Protein AF-0000000082833994 (afdb_homodimer)

Sequence (338 aa):
MTSTLIASSAHLAGGSAPDLSEVEFGLMIASHAFDRWTVRCMAAAGLPDLTPTDVMVFHHVFHRQRPKKLADICFTLNVEDTHIVNYALKKLDRLGVVKGERASKEVFYSVTPEGAAIIKRYGEIREQCLTAGLDAPGGGGLEFSRQLAHTLRALSGLYDQAARAATSLMTSTLIASSAHLAGGSAPDLSEVEFGLMIASHAFDRWTVRCMAAAGLPDLTPTDVMVFHHVFHRQRPKKLADICFTLNVEDTHIVNYALKKLDRLGVVKGERASKEVFYSVTPEGAAIIKRYGEIREQCLTAGLDAPGGGGLEFSRQLAHTLRALSGLYDQAARAATSL

Secondary structure (DSSP, 8-state):
--------S-GGGSSS-HHHHHHHHHHHHHHHHHHHHHHHHHHHTT--S--HHHHHHHHHHHGGG--EEHHHHHHHHT---HHHHHHHHHHHHHTTSEEEEEETTEEEEEE-HHHHHHHHHHHHHHIIIIIHHHTSTTS--HHHHHHHHHHHHHHHHHHHHHHHHHTT-/--------S-GGGSSS-HHHHHHHHHHHHHHHHHHHHHHHHHHHTT--S--HHHHHHHHHHHGGG--EEHHHHHHHHT---HHHHHHHHHHHHHTTSEEEEEETTEEEEEE-HHHHHHHHHHHHHHIIIIIHHHTSTTS--HHHHHHHHHHHHHHHHHHHHHHHHHTT-

Solvent-accessible surface area (backbone atoms only — not comparable to full-atom values): 17692 Å² total; per-residue (Å²): 138,82,80,79,70,83,68,48,84,47,82,62,47,76,70,96,56,43,41,52,51,48,29,50,51,16,45,50,38,22,44,40,21,41,38,52,20,54,32,35,38,33,31,53,32,71,51,62,95,50,52,50,66,38,52,50,52,54,52,54,32,42,49,66,72,42,69,36,38,66,69,57,52,29,60,76,57,54,45,84,60,60,67,60,56,51,50,34,51,52,52,37,33,75,72,56,31,28,45,75,42,76,59,86,96,42,54,34,29,33,54,30,74,66,27,49,51,34,53,51,42,29,53,54,50,47,48,63,36,42,53,67,59,53,71,46,84,80,54,53,56,69,64,43,29,50,52,50,18,50,50,28,44,50,49,18,53,48,24,46,52,21,27,57,52,25,71,77,90,138,83,80,79,71,83,69,49,85,45,81,66,48,74,72,96,57,47,43,51,52,50,30,51,51,17,46,51,36,22,44,42,21,41,38,52,19,54,32,36,38,34,32,53,31,71,52,62,93,49,52,49,67,37,53,52,51,53,53,54,32,41,44,67,72,44,70,37,38,68,70,57,51,29,60,76,57,53,45,85,62,59,67,60,57,50,50,35,50,51,50,36,33,76,72,55,31,28,43,74,44,76,59,86,95,42,53,34,28,33,53,31,73,66,28,48,52,34,51,51,40,27,53,53,50,48,49,62,36,42,53,68,58,54,72,46,84,80,54,52,58,70,65,42,29,50,50,51,17,50,49,27,44,50,49,17,53,49,26,45,51,21,27,57,53,26,71,76,88

Structure (mmCIF, N/CA/C/O backbone):
data_AF-0000000082833994-model_v1
#
loop_
_entity.id
_entity.type
_entity.pdbx_description
1 polymer 'HTH marR-type domain-containing protein'
#
loop_
_atom_site.group_PDB
_atom_site.id
_atom_site.type_symbol
_atom_site.label_atom_id
_atom_site.label_alt_id
_atom_site.label_comp_id
_atom_site.label_asym_id
_atom_site.label_entity_id
_atom_site.label_seq_id
_atom_site.pdbx_PDB_ins_code
_atom_site.Cartn_x
_atom_site.Cartn_y
_atom_site.Cartn_z
_atom_site.occupancy
_atom_site.B_iso_or_equiv
_atom_site.auth_seq_id
_atom_site.auth_comp_id
_atom_site.auth_asym_id
_atom_site.auth_atom_id
_atom_site.pdbx_PDB_model_num
ATOM 1 N N . MET A 1 1 ? 30.5 -7.203 -24 1 23.83 1 MET A N 1
ATOM 2 C CA . MET A 1 1 ? 30.328 -7.293 -22.547 1 23.83 1 MET A CA 1
ATOM 3 C C . MET A 1 1 ? 28.859 -7.156 -22.156 1 23.83 1 MET A C 1
ATOM 5 O O . MET A 1 1 ? 28.297 -6.062 -22.234 1 23.83 1 MET A O 1
ATOM 9 N N . THR A 1 2 ? 27.859 -8.188 -22.547 1 24.25 2 THR A N 1
ATOM 10 C CA . THR A 1 2 ? 26.438 -8.445 -22.828 1 24.25 2 THR A CA 1
ATOM 11 C C . THR A 1 2 ? 25.609 -8.328 -21.547 1 24.25 2 THR A C 1
ATOM 13 O O . THR A 1 2 ? 25.906 -8.984 -20.547 1 24.25 2 THR A O 1
ATOM 16 N N . SER A 1 3 ? 25.172 -7.062 -21.234 1 25.7 3 SER A N 1
ATOM 17 C CA . SER A 1 3 ? 24.547 -6.508 -20.031 1 25.7 3 SER A CA 1
ATOM 18 C C . SER A 1 3 ? 23.406 -7.383 -19.547 1 25.7 3 SER A C 1
ATOM 20 O O . SER A 1 3 ? 22.453 -7.625 -20.297 1 25.7 3 SER A O 1
ATOM 22 N N . THR A 1 4 ? 23.625 -8.516 -18.812 1 25.38 4 THR A N 1
ATOM 23 C CA . THR A 1 4 ? 22.922 -9.562 -18.094 1 25.38 4 THR A CA 1
ATOM 24 C C . THR A 1 4 ? 21.688 -9 -17.375 1 25.38 4 THR A C 1
ATOM 26 O O . THR A 1 4 ? 21.828 -8.367 -16.328 1 25.38 4 THR A O 1
ATOM 29 N N . LEU A 1 5 ? 20.891 -8.203 -18.156 1 25.33 5 LEU A N 1
ATOM 30 C CA . LEU A 1 5 ? 19.641 -7.605 -17.719 1 25.33 5 LEU A CA 1
ATOM 31 C C . LEU A 1 5 ? 18.75 -8.648 -17.047 1 25.33 5 LEU A C 1
ATOM 33 O O . LEU A 1 5 ? 18.453 -9.688 -17.641 1 25.33 5 LEU A O 1
ATOM 37 N N . ILE A 1 6 ? 18.953 -8.953 -15.781 1 26.22 6 ILE A N 1
ATOM 38 C CA . ILE A 1 6 ? 18.328 -9.922 -14.883 1 26.22 6 ILE A CA 1
ATOM 39 C C . ILE A 1 6 ? 16.891 -10.164 -15.297 1 26.22 6 ILE A C 1
ATOM 41 O O . ILE A 1 6 ? 16.109 -9.211 -15.453 1 26.22 6 ILE A O 1
ATOM 45 N N . ALA A 1 7 ? 16.547 -11.273 -15.875 1 30.47 7 ALA A N 1
ATOM 46 C CA . ALA A 1 7 ? 15.602 -12.266 -16.391 1 30.47 7 ALA A CA 1
ATOM 47 C C . ALA A 1 7 ? 14.445 -12.477 -15.406 1 30.47 7 ALA A C 1
ATOM 49 O O . ALA A 1 7 ? 13.953 -13.594 -15.25 1 30.47 7 ALA A O 1
ATOM 50 N N . SER A 1 8 ? 14.375 -11.766 -14.32 1 27.86 8 SER A N 1
ATOM 51 C CA . SER A 1 8 ? 13.492 -12.32 -13.305 1 27.86 8 SER A CA 1
ATOM 52 C C . SER A 1 8 ? 12.109 -12.609 -13.875 1 27.86 8 SER A C 1
ATOM 54 O O . SER A 1 8 ? 11.578 -13.711 -13.695 1 27.86 8 SER A O 1
ATOM 56 N N . SER A 1 9 ? 11.109 -11.578 -13.984 1 29.64 9 SER A N 1
ATOM 57 C CA . SER A 1 9 ? 9.727 -12.008 -14.203 1 29.64 9 SER A CA 1
ATOM 58 C C . SER A 1 9 ? 9.531 -12.539 -15.617 1 29.64 9 SER A C 1
ATOM 60 O O . SER A 1 9 ? 9.336 -11.758 -16.562 1 29.64 9 SER A O 1
ATOM 62 N N . ALA A 1 10 ? 10.203 -13.367 -16.281 1 29.25 10 ALA A N 1
ATOM 63 C CA . ALA A 1 10 ? 10.07 -13.938 -17.625 1 29.25 10 ALA A CA 1
ATOM 64 C C . ALA A 1 10 ? 8.648 -14.438 -17.859 1 29.25 10 ALA A C 1
ATOM 66 O O . ALA A 1 10 ? 8.102 -14.266 -18.953 1 29.25 10 ALA A O 1
ATOM 67 N N . HIS A 1 11 ? 8.328 -15.445 -17.125 1 31.56 11 HIS A N 1
ATOM 68 C CA . HIS A 1 11 ? 7.152 -16.203 -17.547 1 31.56 11 HIS A CA 1
ATOM 69 C C . HIS A 1 11 ? 5.898 -15.336 -17.531 1 31.56 11 HIS A C 1
ATOM 71 O O . HIS A 1 11 ? 4.801 -15.812 -17.828 1 31.56 11 HIS A O 1
ATOM 77 N N . LEU A 1 12 ? 5.824 -14.344 -16.75 1 34.47 12 LEU A N 1
ATOM 78 C CA . LEU A 1 12 ? 4.711 -13.43 -16.969 1 34.47 12 LEU A CA 1
ATOM 79 C C . LEU A 1 12 ? 4.707 -12.914 -18.406 1 34.47 12 LEU A C 1
ATOM 81 O O . LEU A 1 12 ? 4.043 -11.922 -18.703 1 34.47 12 LEU A O 1
ATOM 85 N N . ALA A 1 13 ? 5.516 -13.367 -19.328 1 32.81 13 ALA A N 1
ATOM 86 C CA . ALA A 1 13 ? 5.848 -12.891 -20.656 1 32.81 13 ALA A CA 1
ATOM 87 C C . ALA A 1 13 ? 4.656 -13.039 -21.609 1 32.81 13 ALA A C 1
ATOM 89 O O . ALA A 1 13 ? 4.719 -12.625 -22.766 1 32.81 13 ALA A O 1
ATOM 90 N N . GLY A 1 14 ? 3.902 -14.156 -21.625 1 32.41 14 GLY A N 1
ATOM 91 C CA . GLY A 1 14 ? 3.234 -14.188 -22.922 1 32.41 14 GLY A CA 1
ATOM 92 C C . GLY A 1 14 ? 2.479 -12.906 -23.234 1 32.41 14 GLY A C 1
ATOM 93 O O . GLY A 1 14 ? 2.932 -12.094 -24.047 1 32.41 14 GLY A O 1
ATOM 94 N N . GLY A 1 15 ? 1.02 -13.047 -23.281 1 33.62 15 GLY A N 1
ATOM 95 C CA . GLY A 1 15 ? 0.086 -12.133 -23.922 1 33.62 15 GLY A CA 1
ATOM 96 C C . GLY A 1 15 ? 0.252 -10.695 -23.469 1 33.62 15 GLY A C 1
ATOM 97 O O . GLY A 1 15 ? 1.126 -10.391 -22.656 1 33.62 15 GLY A O 1
ATOM 98 N N . SER A 1 16 ? -0.773 -9.766 -23.734 1 43.38 16 SER A N 1
ATOM 99 C CA . SER A 1 16 ? -0.969 -8.32 -23.641 1 43.38 16 SER A CA 1
ATOM 100 C C . SER A 1 16 ? -0.42 -7.77 -22.328 1 43.38 16 SER A C 1
ATOM 102 O O . SER A 1 16 ? -0.298 -6.555 -22.172 1 43.38 16 SER A O 1
ATOM 104 N N . ALA A 1 17 ? -0.305 -8.539 -21.078 1 48.69 17 ALA A N 1
ATOM 105 C CA . ALA A 1 17 ? -0.381 -8.055 -19.703 1 48.69 17 ALA A CA 1
ATOM 106 C C . ALA A 1 17 ? 1.013 -7.875 -19.109 1 48.69 17 ALA A C 1
ATOM 108 O O . ALA A 1 17 ? 1.164 -7.766 -17.891 1 48.69 17 ALA A O 1
ATOM 109 N N . PRO A 1 18 ? 2.154 -8.391 -19.703 1 52.84 18 PRO A N 1
ATOM 110 C CA . PRO A 1 18 ? 3.451 -8.188 -19.062 1 52.84 18 PRO A CA 1
ATOM 111 C C . PRO A 1 18 ? 3.633 -6.762 -18.531 1 52.84 18 PRO A C 1
ATOM 113 O O . PRO A 1 18 ? 4.242 -6.559 -17.484 1 52.84 18 PRO A O 1
ATOM 116 N N . ASP A 1 19 ? 3.006 -5.785 -19.203 1 64.06 19 ASP A N 1
ATOM 117 C CA . ASP A 1 19 ? 3.189 -4.367 -18.906 1 64.06 19 ASP A CA 1
ATOM 118 C C . ASP A 1 19 ? 2.496 -3.982 -17.609 1 64.06 19 ASP A C 1
ATOM 120 O O . ASP A 1 19 ? 3.059 -3.25 -16.781 1 64.06 19 ASP A O 1
ATOM 124 N N . LEU A 1 20 ? 1.606 -4.828 -17.281 1 78.19 20 LEU A N 1
ATOM 125 C CA . LEU A 1 20 ? 0.876 -4.473 -16.078 1 78.19 20 LEU A CA 1
ATOM 126 C C . LEU A 1 20 ? 1.584 -5.012 -14.836 1 78.19 20 LEU A C 1
ATOM 128 O O . LEU A 1 20 ? 1.55 -4.387 -13.773 1 78.19 20 LEU A O 1
ATOM 132 N N . SER A 1 21 ? 2.371 -6.09 -15.141 1 82.88 21 SER A N 1
ATOM 133 C CA . SER A 1 21 ? 3.096 -6.684 -14.023 1 82.88 21 SER A CA 1
ATOM 134 C C . SER A 1 21 ? 4.184 -5.746 -13.508 1 82.88 21 SER A C 1
ATOM 136 O O . SER A 1 21 ? 4.41 -5.656 -12.297 1 82.88 21 SER A O 1
ATOM 138 N N . GLU A 1 22 ? 4.805 -5.141 -14.383 1 85.69 22 GLU A N 1
ATOM 139 C CA . GLU A 1 22 ? 5.836 -4.188 -13.984 1 85.69 22 GLU A CA 1
ATOM 140 C C . GLU A 1 22 ? 5.23 -2.998 -13.242 1 85.69 22 GLU A C 1
ATOM 142 O O . GLU A 1 22 ? 5.824 -2.484 -12.297 1 85.69 22 GLU A O 1
ATOM 147 N N . VAL A 1 23 ? 4.094 -2.602 -13.68 1 88.31 23 VAL A N 1
ATOM 148 C CA . VAL A 1 23 ? 3.387 -1.509 -13.023 1 88.31 23 VAL A CA 1
ATOM 149 C C . VAL A 1 23 ? 2.957 -1.939 -11.625 1 88.31 23 VAL A C 1
ATOM 151 O O . VAL A 1 23 ? 3.121 -1.188 -10.656 1 88.31 23 VAL A O 1
ATOM 154 N N . GLU A 1 24 ? 2.506 -3.15 -11.57 1 90.44 24 GLU A N 1
ATOM 155 C CA . GLU A 1 24 ? 2.057 -3.672 -10.281 1 90.44 24 GLU A CA 1
ATOM 156 C C . GLU A 1 24 ? 3.217 -3.789 -9.305 1 90.44 24 GLU A C 1
ATOM 158 O O . GLU A 1 24 ? 3.072 -3.467 -8.117 1 90.44 24 GLU A O 1
ATOM 163 N N . PHE A 1 25 ? 4.301 -4.238 -9.844 1 89.81 25 PHE A N 1
ATOM 164 C CA . PHE A 1 25 ? 5.492 -4.316 -9.008 1 89.81 25 PHE A CA 1
ATOM 165 C C . PHE A 1 25 ? 5.918 -2.928 -8.539 1 89.81 25 PHE A C 1
ATOM 167 O O . PHE A 1 25 ? 6.188 -2.719 -7.359 1 89.81 25 PHE A O 1
ATOM 174 N N . GLY A 1 26 ? 5.965 -1.995 -9.406 1 91.56 26 GLY A N 1
ATOM 175 C CA . GLY A 1 26 ? 6.281 -0.617 -9.062 1 91.56 26 GLY A CA 1
ATOM 176 C C . GLY A 1 26 ? 5.324 -0.022 -8.047 1 91.56 26 GLY A C 1
ATOM 177 O O . GLY A 1 26 ? 5.75 0.668 -7.121 1 91.56 26 GLY A O 1
ATOM 178 N N . LEU A 1 27 ? 4.082 -0.291 -8.266 1 93.94 27 LEU A N 1
ATOM 179 C CA . LEU A 1 27 ? 3.055 0.186 -7.344 1 93.94 27 LEU A CA 1
ATOM 180 C C . LEU A 1 27 ? 3.283 -0.36 -5.941 1 93.94 27 LEU A C 1
ATOM 182 O O . LEU A 1 27 ? 3.201 0.383 -4.961 1 93.94 27 LEU A O 1
ATOM 186 N N . MET A 1 28 ? 3.586 -1.574 -5.863 1 94.12 28 MET A N 1
ATOM 187 C CA . MET A 1 28 ? 3.822 -2.229 -4.582 1 94.12 28 MET A CA 1
ATOM 188 C C . MET A 1 28 ? 5.016 -1.606 -3.865 1 94.12 28 MET A C 1
ATOM 190 O O . MET A 1 28 ? 4.918 -1.229 -2.697 1 94.12 28 MET A O 1
ATOM 194 N N . ILE A 1 29 ? 6.098 -1.498 -4.566 1 93.69 29 ILE A N 1
ATOM 195 C CA . ILE A 1 29 ? 7.336 -1.013 -3.967 1 93.69 29 ILE A CA 1
ATOM 196 C C . ILE A 1 29 ? 7.172 0.448 -3.553 1 93.69 29 ILE A C 1
ATOM 198 O O . ILE A 1 29 ? 7.633 0.853 -2.484 1 93.69 29 ILE A O 1
ATOM 202 N N . ALA A 1 30 ? 6.578 1.218 -4.414 1 94.5 30 ALA A N 1
ATOM 203 C CA . ALA A 1 30 ? 6.336 2.623 -4.102 1 94.5 30 ALA A CA 1
ATOM 204 C C . ALA A 1 30 ? 5.445 2.77 -2.871 1 94.5 30 ALA A C 1
ATOM 206 O O . ALA A 1 30 ? 5.68 3.639 -2.029 1 94.5 30 ALA A O 1
ATOM 207 N N . SER A 1 31 ? 4.438 1.953 -2.822 1 96.12 31 SER A N 1
ATOM 208 C CA . SER A 1 31 ? 3.521 1.999 -1.687 1 96.12 31 SER A CA 1
ATOM 209 C C . SER A 1 31 ? 4.238 1.649 -0.387 1 96.12 31 SER A C 1
ATOM 211 O O . SER A 1 31 ? 4 2.279 0.647 1 96.12 31 SER A O 1
ATOM 213 N N . HIS A 1 32 ? 5.129 0.631 -0.377 1 94.62 32 HIS A N 1
ATOM 214 C CA . HIS A 1 32 ? 5.902 0.253 0.8 1 94.62 32 HIS A CA 1
ATOM 215 C C . HIS A 1 32 ? 6.809 1.394 1.253 1 94.62 32 HIS A C 1
ATOM 217 O O . HIS A 1 32 ? 6.875 1.701 2.445 1 94.62 32 HIS A O 1
ATOM 223 N N . ALA A 1 33 ? 7.473 1.938 0.274 1 95.12 33 ALA A N 1
ATOM 224 C CA . ALA A 1 33 ? 8.352 3.059 0.582 1 95.12 33 ALA A CA 1
ATOM 225 C C . ALA A 1 33 ? 7.566 4.238 1.145 1 95.12 33 ALA A C 1
ATOM 227 O O . ALA A 1 33 ? 8.008 4.883 2.1 1 95.12 33 ALA A O 1
ATOM 228 N N . PHE A 1 34 ? 6.445 4.543 0.526 1 95.5 34 PHE A N 1
ATOM 229 C CA . PHE A 1 34 ? 5.586 5.637 0.972 1 95.5 34 PHE A CA 1
ATOM 230 C C . PHE A 1 34 ? 5.109 5.402 2.4 1 95.5 34 PHE A C 1
ATOM 232 O O . PHE A 1 34 ? 5.141 6.312 3.229 1 95.5 34 PHE A O 1
ATOM 239 N N . ASP A 1 35 ? 4.652 4.23 2.646 1 95.88 35 ASP A N 1
ATOM 240 C CA . ASP A 1 35 ? 4.188 3.883 3.986 1 95.88 35 ASP A CA 1
ATOM 241 C C . ASP A 1 35 ? 5.293 4.086 5.02 1 95.88 35 ASP A C 1
ATOM 243 O O . ASP A 1 35 ? 5.059 4.688 6.074 1 95.88 35 ASP A O 1
ATOM 247 N N . ARG A 1 36 ? 6.477 3.617 4.738 1 94.75 36 ARG A N 1
ATOM 248 C CA . ARG A 1 36 ? 7.613 3.791 5.637 1 94.75 36 ARG A CA 1
ATOM 249 C C . ARG A 1 36 ? 7.91 5.27 5.863 1 94.75 36 ARG A C 1
ATOM 251 O O . ARG A 1 36 ? 8.133 5.695 7 1 94.75 36 ARG A O 1
ATOM 258 N N . TRP A 1 37 ? 7.883 5.98 4.793 1 95.06 37 TRP A N 1
ATOM 259 C CA . TRP A 1 37 ? 8.141 7.418 4.855 1 95.06 37 TRP A CA 1
ATOM 260 C C . TRP A 1 37 ? 7.129 8.109 5.758 1 95.06 37 TRP A C 1
ATOM 262 O O . TRP A 1 37 ? 7.504 8.906 6.629 1 95.06 37 TRP A O 1
ATOM 272 N N . THR A 1 38 ? 5.875 7.84 5.566 1 96.44 38 THR A N 1
ATOM 273 C CA . THR A 1 38 ? 4.836 8.547 6.305 1 96.44 38 THR A CA 1
ATOM 274 C C . THR A 1 38 ? 4.953 8.281 7.801 1 96.44 38 THR A C 1
ATOM 276 O O . THR A 1 38 ? 4.742 9.18 8.617 1 96.44 38 THR A O 1
ATOM 279 N N . VAL A 1 39 ? 5.301 7.078 8.156 1 96.75 39 VAL A N 1
ATOM 280 C CA . VAL A 1 39 ? 5.438 6.707 9.562 1 96.75 39 VAL A CA 1
ATOM 281 C C . VAL A 1 39 ? 6.641 7.422 10.172 1 96.75 39 VAL A C 1
ATOM 283 O O . VAL A 1 39 ? 6.551 7.969 11.273 1 96.75 39 VAL A O 1
ATOM 286 N N . ARG A 1 40 ? 7.734 7.422 9.445 1 96.56 40 ARG A N 1
ATOM 287 C CA . ARG A 1 40 ? 8.938 8.078 9.938 1 96.56 40 ARG A CA 1
ATOM 288 C C . ARG A 1 40 ? 8.734 9.586 10.047 1 96.56 40 ARG A C 1
ATOM 290 O O . ARG A 1 40 ? 9.219 10.219 10.992 1 96.56 40 ARG A O 1
ATOM 297 N N . CYS A 1 41 ? 8.078 10.141 9.055 1 96.81 41 CYS A N 1
ATOM 298 C CA . CYS A 1 41 ? 7.766 11.562 9.086 1 96.81 41 CYS A CA 1
ATOM 299 C C . CYS A 1 41 ? 6.895 11.906 10.289 1 96.81 41 CYS A C 1
ATOM 301 O O . CYS A 1 41 ? 7.137 12.906 10.969 1 96.81 41 CYS A O 1
ATOM 303 N N . MET A 1 42 ? 5.922 11.055 10.57 1 97.88 42 MET A N 1
ATOM 304 C CA . MET A 1 42 ? 5.023 11.273 11.703 1 97.88 42 MET A CA 1
ATOM 305 C C . MET A 1 42 ? 5.773 11.172 13.023 1 97.88 42 MET A C 1
ATOM 307 O O . MET A 1 42 ? 5.535 11.961 13.938 1 97.88 42 MET A O 1
ATOM 311 N N . ALA A 1 43 ? 6.641 10.203 13.117 1 97.69 43 ALA A N 1
ATOM 312 C CA . ALA A 1 43 ? 7.473 10.078 14.305 1 97.69 43 ALA A CA 1
ATOM 313 C C . ALA A 1 43 ? 8.312 11.336 14.523 1 97.69 43 ALA A C 1
ATOM 315 O O . ALA A 1 43 ? 8.391 11.852 15.641 1 97.69 43 ALA A O 1
ATOM 316 N N . ALA A 1 44 ? 8.898 11.844 13.484 1 97 44 ALA A N 1
ATOM 317 C CA . ALA A 1 44 ? 9.703 13.055 13.555 1 97 44 ALA A CA 1
ATOM 318 C C . ALA A 1 44 ? 8.844 14.258 13.945 1 97 44 ALA A C 1
ATOM 320 O O . ALA A 1 44 ? 9.344 15.211 14.547 1 97 44 ALA A O 1
ATOM 321 N N . ALA A 1 45 ? 7.594 14.211 13.539 1 97.56 45 ALA A N 1
ATOM 322 C CA . ALA A 1 45 ? 6.668 15.305 13.844 1 97.56 45 ALA A CA 1
ATOM 323 C C . ALA A 1 45 ? 6.219 15.242 15.305 1 97.56 45 ALA A C 1
ATOM 325 O O . ALA A 1 45 ? 5.555 16.156 15.789 1 97.56 45 ALA A O 1
ATOM 326 N N . GLY A 1 46 ? 6.527 14.125 16.047 1 97.12 46 GLY A N 1
ATOM 327 C CA . GLY A 1 46 ? 6.273 14.078 17.484 1 97.12 46 GLY A CA 1
ATOM 328 C C . GLY A 1 46 ? 5.273 13.008 17.875 1 97.12 46 GLY A C 1
ATOM 329 O O . GLY A 1 46 ? 4.859 12.938 19.047 1 97.12 46 GLY A O 1
ATOM 330 N N . LEU A 1 47 ? 4.832 12.195 16.922 1 97.75 47 LEU A N 1
ATOM 331 C CA . LEU A 1 47 ? 3.867 11.148 17.234 1 97.75 47 LEU A CA 1
ATOM 332 C C . LEU A 1 47 ? 4.344 9.797 16.703 1 97.75 47 LEU A C 1
ATOM 334 O O . LEU A 1 47 ? 3.838 9.312 15.68 1 97.75 47 LEU A O 1
ATOM 338 N N . PRO A 1 48 ? 5.258 9.141 17.453 1 96.5 48 PRO A N 1
ATOM 339 C CA . PRO A 1 48 ? 5.777 7.84 17.031 1 96.5 48 PRO A CA 1
ATOM 340 C C . PRO A 1 48 ? 4.781 6.703 17.266 1 96.5 48 PRO A C 1
ATOM 342 O O . PRO A 1 48 ? 3.676 6.938 17.75 1 96.5 48 PRO A O 1
ATOM 345 N N . ASP A 1 49 ? 5.035 5.602 16.797 1 95.44 49 ASP A N 1
ATOM 346 C CA . ASP A 1 49 ? 4.355 4.34 17.062 1 95.44 49 ASP A CA 1
ATOM 347 C C . ASP A 1 49 ? 2.986 4.297 16.375 1 95.44 49 ASP A C 1
ATOM 349 O O . ASP A 1 49 ? 2.025 3.762 16.938 1 95.44 49 ASP A O 1
ATOM 353 N N . LEU A 1 50 ? 2.844 5.012 15.312 1 97.5 50 LEU A N 1
ATOM 354 C CA . LEU A 1 50 ? 1.655 4.902 14.477 1 97.5 50 LEU A CA 1
ATOM 355 C C . LEU A 1 50 ? 1.923 4.012 13.266 1 97.5 50 LEU A C 1
ATOM 357 O O . LEU A 1 50 ? 3.039 3.992 12.734 1 97.5 50 LEU A O 1
ATOM 361 N N . THR A 1 51 ? 0.93 3.229 12.859 1 95.31 51 THR A N 1
ATOM 362 C CA . THR A 1 51 ? 0.982 2.512 11.594 1 95.31 51 THR A CA 1
ATOM 363 C C . THR A 1 51 ? 0.689 3.453 10.422 1 95.31 51 THR A C 1
ATOM 365 O O . THR A 1 51 ? 0.195 4.562 10.625 1 95.31 51 THR A O 1
ATOM 368 N N . PRO A 1 52 ? 1.008 3.033 9.195 1 95 52 PRO A N 1
ATOM 369 C CA . PRO A 1 52 ? 0.644 3.844 8.031 1 95 52 PRO A CA 1
ATOM 370 C C . PRO A 1 52 ? -0.849 4.16 7.977 1 95 52 PRO A C 1
ATOM 372 O O . PRO A 1 52 ? -1.233 5.277 7.625 1 95 52 PRO A O 1
ATOM 375 N N . THR A 1 53 ? -1.673 3.193 8.359 1 94.81 53 THR A N 1
ATOM 376 C CA . THR A 1 53 ? -3.119 3.389 8.367 1 94.81 53 THR A CA 1
ATOM 377 C C . THR A 1 53 ? -3.514 4.465 9.375 1 94.81 53 THR A C 1
ATOM 379 O O . THR A 1 53 ? -4.336 5.332 9.07 1 94.81 53 THR A O 1
ATOM 382 N N . ASP A 1 54 ? -2.898 4.43 10.555 1 97.5 54 ASP A N 1
ATOM 383 C CA . ASP A 1 54 ? -3.154 5.469 11.547 1 97.5 54 ASP A CA 1
ATOM 384 C C . ASP A 1 54 ? -2.871 6.855 10.977 1 97.5 54 ASP A C 1
ATOM 386 O O . ASP A 1 54 ? -3.68 7.773 11.125 1 97.5 54 ASP A O 1
ATOM 390 N N . VAL A 1 55 ? -1.715 6.98 10.328 1 97.62 55 VAL A N 1
ATOM 391 C CA . VAL A 1 55 ? -1.269 8.258 9.789 1 97.62 55 VAL A CA 1
ATOM 392 C C . VAL A 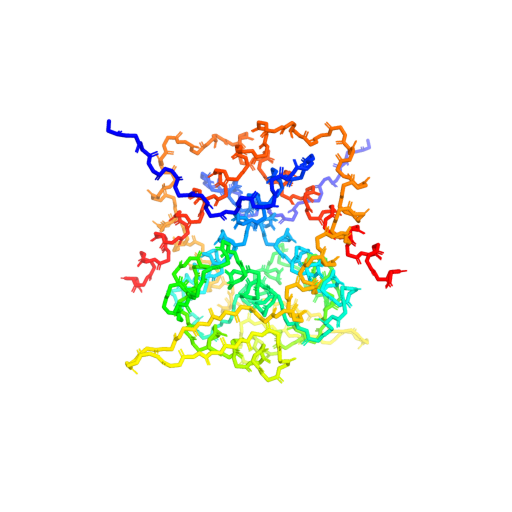1 55 ? -2.244 8.734 8.711 1 97.62 55 VAL A C 1
ATOM 394 O O . VAL A 1 55 ? -2.633 9.906 8.688 1 97.62 55 VAL A O 1
ATOM 397 N N . MET A 1 56 ? -2.666 7.836 7.863 1 95.81 56 MET A N 1
ATOM 398 C CA . MET A 1 56 ? -3.594 8.164 6.785 1 95.81 56 MET A CA 1
ATOM 399 C C . MET A 1 56 ? -4.938 8.625 7.34 1 95.81 56 MET A C 1
ATOM 401 O O . MET A 1 56 ? -5.492 9.625 6.887 1 95.81 56 MET A O 1
ATOM 405 N N . VAL A 1 57 ? -5.477 7.926 8.32 1 97.12 57 VAL A N 1
ATOM 406 C CA . VAL A 1 57 ? -6.75 8.258 8.945 1 97.12 57 VAL A CA 1
ATOM 407 C C . VAL A 1 57 ? -6.648 9.625 9.625 1 97.12 57 VAL A C 1
ATOM 409 O O . VAL A 1 57 ? -7.539 10.461 9.492 1 97.12 57 VAL A O 1
ATOM 412 N N . PHE A 1 58 ? -5.527 9.836 10.352 1 97.62 58 PHE A N 1
ATOM 413 C CA . PHE A 1 58 ? -5.258 11.094 11.047 1 97.62 58 PHE A CA 1
ATOM 414 C C . PHE A 1 58 ? -5.332 12.273 10.086 1 97.62 58 PHE A C 1
ATOM 416 O O . PHE A 1 58 ? -6.066 13.234 10.328 1 97.62 58 PHE A O 1
ATOM 423 N N . HIS A 1 59 ? -4.652 12.172 8.953 1 95.5 59 HIS A N 1
ATOM 424 C CA . HIS A 1 59 ? -4.637 13.227 7.941 1 95.5 59 HIS A CA 1
ATOM 425 C C . HIS A 1 59 ? -6.023 13.438 7.348 1 95.5 59 HIS A C 1
ATOM 427 O O . HIS A 1 59 ? -6.418 14.578 7.074 1 95.5 59 HIS A O 1
ATOM 433 N N . HIS A 1 60 ? -6.703 12.359 7.137 1 95.12 60 HIS A N 1
ATOM 434 C CA . HIS A 1 60 ? -8.023 12.469 6.52 1 95.12 60 HIS A CA 1
ATOM 435 C C . HIS A 1 60 ? -9.008 13.172 7.449 1 95.12 60 HIS A C 1
ATOM 437 O O . HIS A 1 60 ? -9.828 13.969 6.996 1 95.12 60 HIS A O 1
ATOM 443 N N . VAL A 1 61 ? -8.977 12.805 8.688 1 96.81 61 VAL A N 1
ATOM 444 C CA . VAL A 1 61 ? -9.859 13.453 9.656 1 96.81 61 VAL A CA 1
ATOM 445 C C . VAL A 1 61 ? -9.586 14.953 9.68 1 96.81 61 VAL A C 1
ATOM 447 O O . VAL A 1 61 ? -10.508 15.758 9.82 1 96.81 61 VAL A O 1
ATOM 450 N N . PHE A 1 62 ? -8.312 15.305 9.516 1 95.88 62 PHE A N 1
ATOM 451 C CA . PHE A 1 62 ? -7.906 16.703 9.562 1 95.88 62 PHE A CA 1
ATOM 452 C C . PHE A 1 62 ? -8.32 17.422 8.281 1 95.88 62 PHE A C 1
ATOM 454 O O . PHE A 1 62 ? -8.539 18.641 8.289 1 95.88 62 PHE A O 1
ATOM 461 N N . HIS A 1 63 ? -8.383 16.719 7.219 1 90.88 63 HIS A N 1
ATOM 462 C CA . HIS A 1 63 ? -8.633 17.297 5.902 1 90.88 63 HIS A CA 1
ATOM 463 C C . HIS A 1 63 ? -9.898 18.141 5.906 1 90.88 63 HIS A C 1
ATOM 465 O O . HIS A 1 63 ? -10.953 17.688 6.363 1 90.88 63 HIS A O 1
ATOM 471 N N . ARG A 1 64 ? -9.836 19.359 5.426 1 87 64 ARG A N 1
ATOM 472 C CA . ARG A 1 64 ? -10.891 20.375 5.309 1 87 64 ARG A CA 1
ATOM 473 C C . ARG A 1 64 ? -11.461 20.719 6.68 1 87 64 ARG A C 1
ATOM 475 O O . ARG A 1 64 ? -12.5 21.375 6.773 1 87 64 ARG A O 1
ATOM 482 N N . GLN A 1 65 ? -10.922 20.266 7.707 1 85.56 65 GLN A N 1
ATOM 483 C CA . GLN A 1 65 ? -11.203 20.594 9.094 1 85.56 65 GLN A CA 1
ATOM 484 C C . GLN A 1 65 ? -12.695 20.469 9.406 1 85.56 65 GLN A C 1
ATOM 486 O O . GLN A 1 65 ? -13.289 21.344 10.039 1 85.56 65 GLN A O 1
ATOM 491 N N . ARG A 1 66 ? -13.367 19.484 8.867 1 89.88 66 ARG A N 1
ATOM 492 C CA . ARG A 1 66 ? -14.75 19.125 9.148 1 89.88 66 ARG A CA 1
ATOM 493 C C . ARG A 1 66 ? -14.836 17.75 9.797 1 89.88 66 ARG A C 1
ATOM 495 O O . ARG A 1 66 ? -14.078 16.844 9.445 1 89.88 66 ARG A O 1
ATOM 502 N N . PRO A 1 67 ? -15.758 17.672 10.75 1 93.56 67 PRO A N 1
ATOM 503 C CA . PRO A 1 67 ? -15.922 16.359 11.383 1 93.56 67 PRO A CA 1
ATOM 504 C C . PRO A 1 67 ? -16.359 15.281 10.391 1 93.56 67 PRO A C 1
ATOM 506 O O . PRO A 1 67 ? -17.109 15.562 9.453 1 93.56 67 PRO A O 1
ATOM 509 N N . LYS A 1 68 ? -15.805 14.125 10.57 1 96.25 68 LYS A N 1
ATOM 510 C CA . LYS A 1 68 ? -16.078 13.016 9.664 1 96.25 68 LYS A CA 1
ATOM 511 C C . LYS A 1 68 ? -16.656 11.82 10.406 1 96.25 68 LYS A C 1
ATOM 513 O O . LYS A 1 68 ? -16.312 11.578 11.57 1 96.25 68 LYS A O 1
ATOM 518 N N . LYS A 1 69 ? -17.5 11.102 9.664 1 96.19 69 LYS A N 1
ATOM 519 C CA . LYS A 1 69 ? -18.016 9.836 10.172 1 96.19 69 LYS A CA 1
ATOM 520 C C . LYS A 1 69 ? -17.172 8.664 9.711 1 96.19 69 LYS A C 1
ATOM 522 O O . LYS A 1 69 ? -16.5 8.742 8.672 1 96.19 69 LYS A O 1
ATOM 527 N N . LEU A 1 70 ? -17.25 7.621 10.531 1 96.31 70 LEU A N 1
ATOM 528 C CA . LEU A 1 70 ? -16.484 6.406 10.234 1 96.31 70 LEU A CA 1
ATOM 529 C C . LEU A 1 70 ? -16.734 5.953 8.805 1 96.31 70 LEU A C 1
ATOM 531 O O . LEU A 1 70 ? -15.789 5.688 8.062 1 96.31 70 LEU A O 1
ATOM 535 N N . ALA A 1 71 ? -17.953 5.906 8.352 1 95.38 71 ALA A N 1
ATOM 536 C CA . ALA A 1 71 ? -18.328 5.406 7.031 1 95.38 71 ALA A CA 1
ATOM 537 C C . ALA A 1 71 ? -17.734 6.281 5.93 1 95.38 71 ALA A C 1
ATOM 539 O O . ALA A 1 71 ? -17.281 5.773 4.902 1 95.38 71 ALA A O 1
ATOM 540 N N . ASP A 1 72 ? -17.734 7.566 6.152 1 95.06 72 ASP A N 1
ATOM 541 C CA . ASP A 1 72 ? -17.188 8.508 5.18 1 95.06 72 ASP A CA 1
ATOM 542 C C . ASP A 1 72 ? -15.68 8.336 5.035 1 95.06 72 ASP A C 1
ATOM 544 O O . ASP A 1 72 ? -15.148 8.406 3.926 1 95.06 72 ASP A O 1
ATOM 548 N N . ILE A 1 73 ? -15.031 8.125 6.145 1 96.19 73 ILE A N 1
ATOM 549 C CA . ILE A 1 73 ? -13.586 7.922 6.145 1 96.19 73 ILE A CA 1
ATOM 550 C C . ILE A 1 73 ? -13.242 6.648 5.379 1 96.19 73 ILE A C 1
ATOM 552 O O . ILE A 1 73 ? -12.375 6.66 4.5 1 96.19 73 ILE A O 1
ATOM 556 N N . CYS A 1 74 ? -13.922 5.562 5.641 1 95.88 74 CYS A N 1
ATOM 557 C CA . CYS A 1 74 ? -13.703 4.297 4.949 1 95.88 74 CYS A CA 1
ATOM 558 C C . CYS A 1 74 ? -13.883 4.461 3.443 1 95.88 74 CYS A C 1
ATOM 560 O O . CYS A 1 74 ? -13.055 3.99 2.662 1 95.88 74 CYS A O 1
ATOM 562 N N . PHE A 1 75 ? -14.898 5.133 3.082 1 93.25 75 PHE A N 1
ATOM 563 C CA . PHE A 1 75 ? -15.234 5.336 1.677 1 93.25 75 PHE A CA 1
ATOM 564 C C . PHE A 1 75 ? -14.125 6.102 0.961 1 93.25 75 PHE A C 1
ATOM 566 O O . PHE A 1 75 ? -13.641 5.668 -0.082 1 93.25 75 PHE A O 1
ATOM 573 N N . THR A 1 76 ? -13.727 7.246 1.511 1 92.44 76 THR A N 1
ATOM 574 C CA . THR A 1 76 ? -12.75 8.117 0.868 1 92.44 76 THR A CA 1
ATOM 575 C C . THR A 1 76 ? -11.391 7.438 0.777 1 92.44 76 THR A C 1
ATOM 577 O O . THR A 1 76 ? -10.672 7.598 -0.213 1 92.44 76 THR A O 1
ATOM 580 N N . LEU A 1 77 ? -11.016 6.645 1.749 1 92.69 77 LEU A N 1
ATOM 581 C CA . LEU A 1 77 ? -9.711 5.996 1.783 1 92.69 77 LEU A CA 1
ATOM 582 C C . LEU A 1 77 ? -9.75 4.645 1.082 1 92.69 77 LEU A C 1
ATOM 584 O O . LEU A 1 77 ? -8.734 3.953 0.989 1 92.69 77 LEU A O 1
ATOM 588 N N . ASN A 1 78 ? -10.875 4.234 0.61 1 93.31 78 ASN A N 1
ATOM 589 C CA . ASN A 1 78 ? -11.062 2.971 -0.094 1 93.31 78 ASN A CA 1
ATOM 590 C C . ASN A 1 78 ? -10.656 1.781 0.774 1 93.31 78 ASN A C 1
ATOM 592 O O . ASN A 1 78 ? -9.914 0.908 0.33 1 93.31 78 ASN A O 1
ATOM 596 N N . VAL A 1 79 ? -11.141 1.823 2.031 1 93.56 79 VAL A N 1
ATOM 597 C CA . VAL A 1 79 ? -10.93 0.733 2.979 1 93.56 79 VAL A CA 1
ATOM 598 C C . VAL A 1 79 ? -12.25 0.011 3.234 1 93.56 79 VAL A C 1
ATOM 600 O O . VAL A 1 79 ? -13.188 0.592 3.791 1 93.56 79 VAL A O 1
ATOM 603 N N . GLU A 1 80 ? -12.375 -1.239 2.928 1 91.31 80 GLU A N 1
ATOM 604 C CA . GLU A 1 80 ? -13.609 -2.006 3.072 1 91.31 80 GLU A CA 1
ATOM 605 C C . GLU A 1 80 ? -13.797 -2.477 4.508 1 91.31 80 GLU A C 1
ATOM 607 O O . GLU A 1 80 ? -14.922 -2.496 5.016 1 91.31 80 GLU A O 1
ATOM 612 N N . ASP A 1 81 ? -12.766 -2.865 5.191 1 92.12 81 ASP A N 1
ATOM 613 C CA . ASP A 1 81 ? -12.852 -3.369 6.559 1 92.12 81 ASP A CA 1
ATOM 614 C C . ASP A 1 81 ? -12.953 -2.223 7.559 1 92.12 81 ASP A C 1
ATOM 616 O O . ASP A 1 81 ? -11.938 -1.645 7.957 1 92.12 81 ASP A O 1
ATOM 620 N N . THR A 1 82 ? -14.141 -1.961 8.039 1 95.06 82 THR A N 1
ATOM 621 C CA . THR A 1 82 ? -14.422 -0.817 8.898 1 95.06 82 THR A CA 1
ATOM 622 C C . THR A 1 82 ? -13.688 -0.945 10.227 1 95.06 82 THR A C 1
ATOM 624 O O . THR A 1 82 ? -13.383 0.06 10.875 1 95.06 82 THR A O 1
ATOM 627 N N . HIS A 1 83 ? -13.391 -2.168 10.664 1 95.81 83 HIS A N 1
ATOM 628 C CA . HIS A 1 83 ? -12.719 -2.379 11.938 1 95.81 83 HIS A CA 1
ATOM 629 C C . HIS A 1 83 ? -11.312 -1.791 11.922 1 95.81 83 HIS A C 1
ATOM 631 O O . HIS A 1 83 ? -10.812 -1.326 12.953 1 95.81 83 HIS A O 1
ATOM 637 N N . ILE A 1 84 ? -10.75 -1.783 10.734 1 94.75 84 ILE A N 1
ATOM 638 C CA . ILE A 1 84 ? -9.398 -1.255 10.578 1 94.75 84 ILE A CA 1
ATOM 639 C C . ILE A 1 84 ? -9.398 0.246 10.859 1 94.75 84 ILE A C 1
ATOM 641 O O . ILE A 1 84 ? -8.578 0.734 11.648 1 94.75 84 ILE A O 1
ATOM 645 N N . VAL A 1 85 ? -10.312 0.997 10.273 1 96.94 85 VAL A N 1
ATOM 646 C CA . VAL A 1 85 ? -10.406 2.443 10.445 1 96.94 85 VAL A CA 1
ATOM 647 C C . VAL A 1 85 ? -10.883 2.764 11.867 1 96.94 85 VAL A C 1
ATOM 649 O O . VAL A 1 85 ? -10.383 3.693 12.5 1 96.94 85 VAL A O 1
ATOM 652 N N . ASN A 1 86 ? -11.836 1.97 12.352 1 97.94 86 ASN A N 1
ATOM 653 C CA . ASN A 1 86 ? -12.352 2.186 13.703 1 97.94 86 ASN A CA 1
ATOM 654 C C . ASN A 1 86 ? -11.25 2.057 14.75 1 97.94 86 ASN A C 1
ATOM 656 O O . ASN A 1 86 ? -11.188 2.857 15.688 1 97.94 86 ASN A O 1
ATOM 660 N N . TYR A 1 87 ? -10.383 1.105 14.555 1 97.62 87 TYR A N 1
ATOM 661 C CA . TYR A 1 87 ? -9.281 0.899 15.492 1 97.62 87 TYR A CA 1
ATOM 662 C C . TYR A 1 87 ? -8.297 2.059 15.438 1 97.62 87 TYR A C 1
ATOM 664 O O . TYR A 1 87 ? -7.777 2.49 16.469 1 97.62 87 TYR A O 1
ATOM 672 N N . ALA A 1 88 ? -8.047 2.502 14.258 1 98.12 88 ALA A N 1
ATOM 673 C CA . ALA A 1 88 ? -7.172 3.662 14.102 1 98.12 88 ALA A CA 1
ATOM 674 C C . ALA A 1 88 ? -7.754 4.883 14.812 1 98.12 88 ALA A C 1
ATOM 676 O O . ALA A 1 88 ? -7.035 5.609 15.5 1 98.12 88 ALA A O 1
ATOM 677 N N . LEU A 1 89 ? -9.047 5.082 14.664 1 98.25 89 LEU A N 1
ATOM 678 C CA . LEU A 1 89 ? -9.719 6.219 15.289 1 98.25 89 LEU A CA 1
ATOM 679 C C . LEU A 1 89 ? -9.656 6.109 16.812 1 98.25 89 LEU A C 1
ATOM 681 O O . LEU A 1 89 ? -9.398 7.102 17.5 1 98.25 89 LEU A O 1
ATOM 685 N N . LYS A 1 90 ? -9.867 4.922 17.297 1 98.06 90 LYS A N 1
ATOM 686 C CA . LYS A 1 90 ? -9.805 4.699 18.75 1 98.06 90 LYS A CA 1
ATOM 687 C C . LYS A 1 90 ? -8.398 4.961 19.281 1 98.06 90 LYS A C 1
ATOM 689 O O . LYS A 1 90 ? -8.227 5.566 20.344 1 98.06 90 LYS A O 1
ATOM 694 N N . LYS A 1 91 ? -7.438 4.48 18.547 1 98.38 91 LYS A N 1
ATOM 695 C CA . LYS A 1 91 ? -6.047 4.699 18.922 1 98.38 91 LYS A CA 1
ATOM 696 C C . LYS A 1 91 ? -5.707 6.188 18.938 1 98.38 91 LYS A C 1
ATOM 698 O O . LYS A 1 91 ? -5.121 6.684 19.906 1 98.38 91 LYS A O 1
ATOM 703 N N . LEU A 1 92 ? -6.074 6.902 17.875 1 98.62 92 LEU A N 1
ATOM 704 C CA . LEU A 1 92 ? -5.805 8.336 17.766 1 98.62 92 LEU A CA 1
ATOM 705 C C . LEU A 1 92 ? -6.551 9.117 18.844 1 98.62 92 LEU A C 1
ATOM 707 O O . LEU A 1 92 ? -6.051 10.125 19.344 1 98.62 92 LEU A O 1
ATOM 711 N N . ASP A 1 93 ? -7.742 8.656 19.219 1 98.31 93 ASP A N 1
ATOM 712 C CA . ASP A 1 93 ? -8.516 9.258 20.312 1 98.31 93 ASP A CA 1
ATOM 713 C C . ASP A 1 93 ? -7.812 9.07 21.656 1 98.31 93 ASP A C 1
ATOM 715 O O . ASP A 1 93 ? -7.719 10.008 22.438 1 98.31 93 ASP A O 1
ATOM 719 N N . ARG A 1 94 ? -7.309 7.848 21.906 1 98 94 ARG A N 1
ATOM 720 C CA . ARG A 1 94 ? -6.578 7.547 23.125 1 98 94 ARG A CA 1
ATOM 721 C C . ARG A 1 94 ? -5.324 8.406 23.25 1 98 94 ARG A C 1
ATOM 723 O O . ARG A 1 94 ? -4.941 8.805 24.344 1 98 94 ARG A O 1
ATOM 730 N N . LEU A 1 95 ? -4.711 8.727 22.094 1 98.19 95 LEU A N 1
ATOM 731 C CA . LEU A 1 95 ? -3.494 9.531 22.062 1 98.19 95 LEU A CA 1
ATOM 732 C C . LEU A 1 95 ? -3.82 11.016 22.172 1 98.19 95 LEU A C 1
ATOM 734 O O . LEU A 1 95 ? -2.918 11.852 22.281 1 98.19 95 LEU A O 1
ATOM 738 N N . GLY A 1 96 ? -5.109 11.359 22.109 1 98.19 96 GLY A N 1
ATOM 739 C CA . GLY A 1 96 ? -5.562 12.719 22.344 1 98.19 96 GLY A CA 1
ATOM 740 C C . GLY A 1 96 ? -5.43 13.609 21.125 1 98.19 96 GLY A C 1
ATOM 741 O O . GLY A 1 96 ? -5.555 14.836 21.234 1 98.19 96 GLY A O 1
ATOM 742 N N . VAL A 1 97 ? -5.18 13.047 19.906 1 98.62 97 VAL A N 1
ATOM 743 C CA . VAL A 1 97 ? -4.926 13.867 18.719 1 98.62 97 VAL A CA 1
ATOM 744 C C . VAL A 1 97 ? -6.168 13.891 17.828 1 98.62 97 VAL A C 1
ATOM 746 O O . VAL A 1 97 ? -6.277 14.727 16.922 1 98.62 97 VAL A O 1
ATOM 749 N N . VAL A 1 98 ? -7.121 12.992 18.062 1 98.44 98 VAL A N 1
ATOM 750 C CA . VAL A 1 98 ? -8.445 12.953 17.453 1 98.44 98 VAL A CA 1
ATOM 751 C C . VAL A 1 98 ? -9.508 12.812 18.547 1 98.44 98 VAL A C 1
ATOM 753 O O . VAL A 1 98 ? -9.258 12.211 19.594 1 98.44 98 VAL A O 1
ATOM 756 N N . LYS A 1 99 ? -10.625 13.391 18.344 1 98 99 LYS A N 1
ATOM 757 C CA . LYS A 1 99 ? -11.727 13.273 19.281 1 98 99 LYS A CA 1
ATOM 758 C C . LYS A 1 99 ? -13.016 12.859 18.578 1 98 99 LYS A C 1
ATOM 760 O O . LYS A 1 99 ? -13.328 13.375 17.5 1 98 99 LYS A O 1
ATOM 765 N N . GLY A 1 100 ? -13.688 11.898 19.125 1 97 100 GLY A N 1
ATOM 766 C CA . GLY A 1 100 ? -15 11.492 18.656 1 97 100 GLY A CA 1
ATOM 767 C C . GLY A 1 100 ? -16.141 12.086 19.469 1 97 100 GLY A C 1
ATOM 768 O O . GLY A 1 100 ? -16.078 12.109 20.703 1 97 100 GLY A O 1
ATOM 769 N N . GLU A 1 101 ? -17.109 12.648 18.859 1 95.69 101 GLU A N 1
ATOM 770 C CA . GLU A 1 101 ? -18.297 13.188 19.516 1 95.69 101 GLU A CA 1
ATOM 771 C C . GLU A 1 101 ? -19.562 12.547 18.953 1 95.69 101 GLU A C 1
ATOM 773 O O . GLU A 1 101 ? -19.75 12.461 17.75 1 95.69 101 GLU A O 1
ATOM 778 N N . ARG A 1 102 ? -20.312 12.125 19.875 1 92.62 102 ARG A N 1
ATOM 779 C CA . ARG A 1 102 ? -21.547 11.469 19.484 1 92.62 102 ARG A CA 1
ATOM 780 C C . ARG A 1 102 ? -22.641 12.484 19.203 1 92.62 102 ARG A C 1
ATOM 782 O O . ARG A 1 102 ? -22.844 13.43 19.969 1 92.62 102 ARG A O 1
ATOM 789 N N . ALA A 1 103 ? -23.219 12.445 18.094 1 89.12 103 ALA A N 1
ATOM 790 C CA . ALA A 1 103 ? -24.438 13.172 17.719 1 89.12 103 ALA A CA 1
ATOM 791 C C . ALA A 1 103 ? -25.531 12.211 17.281 1 89.12 103 ALA A C 1
ATOM 793 O O . ALA A 1 103 ? -25.531 11.727 16.141 1 89.12 103 ALA A O 1
ATOM 794 N N . SER A 1 104 ? -26.359 11.938 18.219 1 85.25 104 SER A N 1
ATOM 795 C CA . SER A 1 104 ? -27.422 10.961 18 1 85.25 104 SER A CA 1
ATOM 796 C C . SER A 1 104 ? -26.859 9.562 17.812 1 85.25 104 SER A C 1
ATOM 798 O O . SER A 1 104 ? -26.109 9.078 18.656 1 85.25 104 SER A O 1
ATOM 800 N N . LYS A 1 105 ? -27.062 8.891 16.656 1 89.06 105 LYS A N 1
ATOM 801 C CA . LYS A 1 105 ? -26.672 7.5 16.453 1 89.06 105 LYS A CA 1
ATOM 802 C C . LYS A 1 105 ? -25.312 7.41 15.773 1 89.06 105 LYS A C 1
ATOM 804 O O . LYS A 1 105 ? -24.797 6.312 15.555 1 89.06 105 LYS A O 1
ATOM 809 N N . GLU A 1 106 ? -24.75 8.617 15.531 1 91.62 106 GLU A N 1
ATOM 810 C CA . GLU A 1 106 ? -23.484 8.594 14.805 1 91.62 106 GLU A CA 1
ATOM 811 C C . GLU A 1 106 ? -22.375 9.281 15.602 1 91.62 106 GLU A C 1
ATOM 813 O O . GLU A 1 106 ? -22.656 10.156 16.438 1 91.62 106 GLU A O 1
ATOM 818 N N . VAL A 1 107 ? -21.234 8.789 15.43 1 96.12 107 VAL A N 1
ATOM 819 C CA . VAL A 1 107 ? -20.062 9.438 16.016 1 96.12 107 VAL A CA 1
ATOM 820 C C . VAL A 1 107 ? -19.328 10.234 14.953 1 96.12 107 VAL A C 1
ATOM 822 O O . VAL A 1 107 ? -19.062 9.727 13.867 1 96.12 107 VAL A O 1
ATOM 825 N N . PHE A 1 108 ? -19.016 11.492 15.242 1 97.31 108 PHE A N 1
ATOM 826 C CA . PHE A 1 108 ? -18.234 12.359 14.359 1 97.31 108 PHE A CA 1
ATOM 827 C C . PHE A 1 108 ? -16.844 12.594 14.93 1 97.31 108 PHE A C 1
ATOM 829 O O . PHE A 1 108 ? -16.688 12.883 16.125 1 97.31 108 PHE A O 1
ATOM 836 N N . TYR A 1 109 ? -15.82 12.461 14.078 1 98 109 TYR A N 1
ATOM 837 C CA . TYR A 1 109 ? -14.43 12.578 14.523 1 98 109 TYR A CA 1
ATOM 838 C C . TYR A 1 109 ? -13.797 13.859 14.008 1 98 109 TYR A C 1
ATOM 840 O O . TYR A 1 109 ? -14.008 14.25 12.852 1 98 109 TYR A O 1
ATOM 848 N N . SER A 1 110 ? -13.078 14.516 14.859 1 98 110 SER A N 1
ATOM 849 C CA . SER A 1 110 ? -12.328 15.719 14.508 1 98 110 SER A CA 1
ATOM 850 C C . SER A 1 110 ? -10.93 15.703 15.125 1 98 110 SER A C 1
ATOM 852 O O . SER A 1 110 ? -10.68 14.977 16.078 1 98 110 SER A O 1
ATOM 854 N N . VAL A 1 111 ? -10.055 16.484 14.5 1 98 111 VAL A N 1
ATOM 855 C CA . VAL A 1 111 ? -8.695 16.594 15.023 1 98 111 VAL A CA 1
ATOM 856 C C . VAL A 1 111 ? -8.664 17.625 16.141 1 98 111 VAL A C 1
ATOM 858 O O . VAL A 1 111 ? -9.297 18.688 16.047 1 98 111 VAL A O 1
ATOM 861 N N . THR A 1 112 ? -7.953 17.344 17.219 1 98.19 112 THR A N 1
ATOM 862 C CA . THR A 1 112 ? -7.785 18.266 18.344 1 98.19 112 THR A CA 1
ATOM 863 C C . THR A 1 112 ? -6.75 19.328 18 1 98.19 112 THR A C 1
ATOM 865 O O . THR A 1 112 ? -6.027 19.219 17.016 1 98.19 112 THR A O 1
ATOM 868 N N . PRO A 1 113 ? -6.684 20.375 18.812 1 97.81 113 PRO A N 1
ATOM 869 C CA . PRO A 1 113 ? -5.633 21.375 18.594 1 97.81 113 PRO A CA 1
ATOM 870 C C . PRO A 1 113 ? -4.23 20.781 18.641 1 97.81 113 PRO A C 1
ATOM 872 O O . PRO A 1 113 ? -3.369 21.141 17.844 1 97.81 113 PRO A O 1
ATOM 875 N N . GLU A 1 114 ? -4.012 19.859 19.578 1 98 114 GLU A N 1
ATOM 876 C CA . GLU A 1 114 ? -2.734 19.156 19.656 1 98 114 GLU A CA 1
ATOM 877 C C . GLU A 1 114 ? -2.469 18.375 18.375 1 98 114 GLU A C 1
ATOM 879 O O . GLU A 1 114 ? -1.347 18.375 17.859 1 98 114 GLU A O 1
ATOM 884 N N . GLY A 1 115 ? -3.496 17.688 17.906 1 98.25 115 GLY A N 1
ATOM 885 C CA . GLY A 1 115 ? -3.377 16.953 16.641 1 98.25 115 GLY A CA 1
ATOM 886 C C . GLY A 1 115 ? -3.074 17.859 15.461 1 98.25 115 GLY A C 1
ATOM 887 O O . GLY A 1 115 ? -2.25 17.516 14.609 1 98.25 115 GLY A O 1
ATOM 888 N N . ALA A 1 116 ? -3.707 18.969 15.453 1 97.75 116 ALA A N 1
ATOM 889 C CA . ALA A 1 116 ? -3.496 19.938 14.367 1 97.75 116 ALA A CA 1
ATOM 890 C C . ALA A 1 116 ? -2.055 20.438 14.359 1 97.75 116 ALA A C 1
ATOM 892 O O . ALA A 1 116 ? -1.463 20.625 13.297 1 97.75 116 ALA A O 1
ATOM 893 N N . ALA A 1 117 ? -1.541 20.656 15.531 1 98.25 117 ALA A N 1
ATOM 894 C CA . ALA A 1 117 ? -0.158 21.109 15.656 1 98.25 117 ALA A CA 1
ATOM 895 C C . ALA A 1 117 ? 0.814 20.062 15.125 1 98.25 117 ALA A C 1
ATOM 897 O O . ALA A 1 117 ? 1.799 20.391 14.461 1 98.25 117 ALA A O 1
ATOM 898 N N . ILE A 1 118 ? 0.545 18.812 15.375 1 98.31 118 ILE A N 1
ATOM 899 C CA . ILE A 1 118 ? 1.398 17.719 14.93 1 98.31 118 ILE A CA 1
ATOM 900 C C . ILE A 1 118 ? 1.331 17.609 13.406 1 98.31 118 ILE A C 1
ATOM 902 O O . ILE A 1 118 ? 2.354 17.391 12.75 1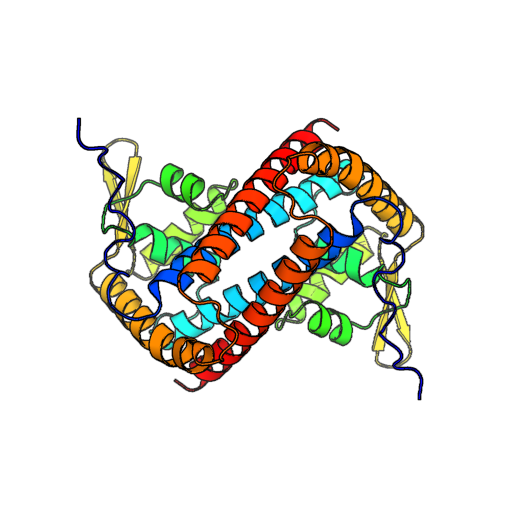 98.31 118 ILE A O 1
ATOM 906 N N . ILE A 1 119 ? 0.157 17.734 12.859 1 97.19 119 ILE A N 1
ATOM 907 C CA . ILE A 1 119 ? -0.014 17.656 11.414 1 97.19 119 ILE A CA 1
ATOM 908 C C . ILE A 1 119 ? 0.728 18.812 10.742 1 97.19 119 ILE A C 1
ATOM 910 O O . ILE A 1 119 ? 1.325 18.625 9.68 1 97.19 119 ILE A O 1
ATOM 914 N N . LYS A 1 120 ? 0.677 19.938 11.375 1 96.81 120 LYS A N 1
ATOM 915 C CA . LYS A 1 120 ? 1.428 21.078 10.852 1 96.81 120 LYS A CA 1
ATOM 916 C C . LYS A 1 120 ? 2.926 20.781 10.836 1 96.81 120 LYS A C 1
ATOM 918 O O . LYS A 1 120 ? 3.607 21.047 9.852 1 96.81 120 LYS A O 1
ATOM 923 N N . ARG A 1 121 ? 3.43 20.266 11.938 1 97.25 121 ARG A N 1
ATOM 924 C CA . ARG A 1 121 ? 4.836 19.891 12.016 1 97.25 121 ARG A CA 1
ATOM 925 C C . ARG A 1 121 ? 5.176 18.828 10.969 1 97.25 121 ARG A C 1
ATOM 927 O O . ARG A 1 121 ? 6.246 18.859 10.367 1 97.25 121 ARG A O 1
ATOM 934 N N . TYR A 1 122 ? 4.273 17.859 10.797 1 96.5 122 TYR A N 1
ATOM 935 C CA . TYR A 1 122 ? 4.422 16.844 9.75 1 96.5 122 TYR A CA 1
ATOM 936 C C . TYR A 1 122 ? 4.641 17.5 8.391 1 96.5 122 TYR A C 1
ATOM 938 O O . TYR A 1 122 ? 5.527 17.094 7.637 1 96.5 122 TYR A O 1
ATOM 946 N N . GLY A 1 123 ? 3.785 18.5 8.094 1 93.56 123 GLY A N 1
ATOM 947 C CA . GLY A 1 123 ? 3.91 19.219 6.832 1 93.56 123 GLY A CA 1
ATOM 948 C C . GLY A 1 123 ? 5.262 19.891 6.656 1 93.56 123 GLY A C 1
ATOM 949 O O . GLY A 1 123 ? 5.832 19.875 5.562 1 93.56 123 GLY A O 1
ATOM 950 N N . GLU A 1 124 ? 5.809 20.438 7.676 1 93.81 124 GLU A N 1
ATOM 951 C CA . GLU A 1 124 ? 7.105 21.109 7.641 1 93.81 124 GLU A CA 1
ATOM 952 C C . GLU A 1 124 ? 8.234 20.109 7.387 1 93.81 124 GLU A C 1
ATOM 954 O O . GLU A 1 124 ? 9.125 20.375 6.574 1 93.81 124 GLU A O 1
ATOM 959 N N . ILE A 1 125 ? 8.148 19.016 8.078 1 93.94 125 ILE A N 1
ATOM 960 C CA . ILE A 1 125 ? 9.156 17.969 7.926 1 93.94 125 ILE A CA 1
ATOM 961 C C . ILE A 1 125 ? 9.094 17.391 6.512 1 93.94 125 ILE A C 1
ATOM 963 O O . ILE A 1 125 ? 10.125 17.141 5.887 1 93.94 125 ILE A O 1
ATOM 967 N N . ARG A 1 126 ? 7.863 17.141 6.105 1 92.5 126 ARG A N 1
ATOM 968 C CA . ARG A 1 126 ? 7.652 16.641 4.75 1 92.5 126 ARG A CA 1
ATOM 969 C C . ARG A 1 126 ? 8.305 17.562 3.721 1 92.5 126 ARG A C 1
ATOM 971 O O . ARG A 1 126 ? 8.977 17.094 2.801 1 92.5 126 ARG A O 1
ATOM 978 N N . GLU A 1 127 ? 8.141 18.812 3.846 1 87.81 127 GLU A N 1
ATOM 979 C CA . GLU A 1 127 ? 8.734 19.781 2.934 1 87.81 127 GLU A CA 1
ATOM 980 C C . GLU A 1 127 ? 10.258 19.719 2.984 1 87.81 127 GLU A C 1
ATOM 982 O O . GLU A 1 127 ? 10.93 19.797 1.95 1 87.81 127 GLU A O 1
ATOM 987 N N . GLN A 1 128 ? 10.781 19.641 4.094 1 88.75 128 GLN A N 1
ATOM 988 C CA . GLN A 1 128 ? 12.227 19.609 4.293 1 88.75 128 GLN A CA 1
ATOM 989 C C . GLN A 1 128 ? 12.836 18.344 3.684 1 88.75 128 GLN A C 1
ATOM 991 O O . GLN A 1 128 ? 13.898 18.391 3.059 1 88.75 128 GLN A O 1
ATOM 996 N N . CYS A 1 129 ? 12.188 17.234 3.832 1 90.44 129 CYS A N 1
ATOM 997 C CA . CYS A 1 129 ? 12.758 15.938 3.465 1 90.44 129 CYS A CA 1
ATOM 998 C C . CYS A 1 129 ? 12.438 15.594 2.014 1 90.44 129 CYS A C 1
ATOM 1000 O O . CYS A 1 129 ? 13.258 14.984 1.322 1 90.44 129 CYS A O 1
ATOM 1002 N N . LEU A 1 130 ? 11.211 15.844 1.492 1 83.81 130 LEU A N 1
ATOM 1003 C CA . LEU A 1 130 ? 10.797 15.438 0.153 1 83.81 130 LEU A CA 1
ATOM 1004 C C . LEU A 1 130 ? 11.219 16.469 -0.882 1 83.81 130 LEU A C 1
ATOM 1006 O O . LEU A 1 130 ? 11.609 16.125 -1.997 1 83.81 130 LEU A O 1
ATOM 1010 N N . THR A 1 131 ? 10.891 17.703 -0.726 1 67.19 131 THR A N 1
ATOM 1011 C CA . THR A 1 131 ? 11.188 18.75 -1.693 1 67.19 131 THR A CA 1
ATOM 1012 C C . THR A 1 131 ? 12.695 18.859 -1.939 1 67.19 131 THR A C 1
ATOM 1014 O O . THR A 1 131 ? 13.125 19.172 -3.051 1 67.19 131 THR A O 1
ATOM 1017 N N . ALA A 1 132 ? 13.398 18.594 -0.966 1 58.47 132 ALA A N 1
ATOM 1018 C CA . ALA A 1 132 ? 14.844 18.594 -1.181 1 58.47 132 ALA A CA 1
ATOM 1019 C C . ALA A 1 132 ? 15.234 17.547 -2.225 1 58.47 132 ALA A C 1
ATOM 1021 O O . ALA A 1 132 ? 16.219 17.719 -2.941 1 58.47 132 ALA A O 1
ATOM 1022 N N . GLY A 1 133 ? 14.477 16.578 -2.322 1 54.06 133 GLY A N 1
ATOM 1023 C CA . GLY A 1 133 ? 14.773 15.492 -3.246 1 54.06 133 GLY A CA 1
ATOM 1024 C C . GLY A 1 133 ? 14.125 15.672 -4.605 1 54.06 133 GLY A C 1
ATOM 1025 O O . GLY A 1 133 ? 14.508 15.016 -5.574 1 54.06 133 GLY A O 1
ATOM 1026 N N . LEU A 1 134 ? 12.93 16.375 -4.66 1 57.09 134 LEU A N 1
ATOM 1027 C CA . LEU A 1 134 ? 12.195 16.547 -5.91 1 57.09 134 LEU A CA 1
ATOM 1028 C C . LEU A 1 134 ? 12.93 17.5 -6.852 1 57.09 134 LEU A C 1
ATOM 1030 O O . LEU A 1 134 ? 12.555 17.625 -8.023 1 57.09 134 LEU A O 1
ATOM 1034 N N . ASP A 1 135 ? 13.938 18.312 -6.305 1 47.56 135 ASP A N 1
ATOM 1035 C CA . ASP A 1 135 ? 14.664 19.109 -7.285 1 47.56 135 ASP A CA 1
ATOM 1036 C C . ASP A 1 135 ? 15.203 18.25 -8.422 1 47.56 135 ASP A C 1
ATOM 1038 O O . ASP A 1 135 ? 15.922 18.734 -9.289 1 47.56 135 ASP A O 1
ATOM 1042 N N . ALA A 1 136 ? 15.016 17 -8.305 1 42.28 136 ALA A N 1
ATOM 1043 C CA . ALA A 1 136 ? 15.625 16.281 -9.422 1 42.28 136 ALA A CA 1
ATOM 1044 C C . ALA A 1 136 ? 14.883 16.594 -10.727 1 42.28 136 ALA A C 1
ATOM 1046 O O . ALA A 1 136 ? 13.656 16.734 -10.734 1 42.28 136 ALA A O 1
ATOM 1047 N N . PRO A 1 137 ? 15.461 16.953 -11.766 1 40.84 137 PRO A N 1
ATOM 1048 C CA . PRO A 1 137 ? 14.984 17.359 -13.094 1 40.84 137 PRO A CA 1
ATOM 1049 C C . PRO A 1 137 ? 13.766 16.562 -13.547 1 40.84 137 PRO A C 1
ATOM 1051 O O . PRO A 1 137 ? 13.062 16.969 -14.477 1 40.84 137 PRO A O 1
ATOM 1054 N N . GLY A 1 138 ? 13.703 15.266 -13.359 1 42.03 138 GLY A N 1
ATOM 1055 C CA . GLY A 1 138 ? 12.742 14.352 -13.953 1 42.03 138 GLY A CA 1
ATOM 1056 C C . GLY A 1 138 ? 11.352 14.477 -13.344 1 42.03 138 GLY A C 1
ATOM 1057 O O . GLY A 1 138 ? 10.484 13.633 -13.594 1 42.03 138 GLY A O 1
ATOM 1058 N N . GLY A 1 139 ? 11.156 15.117 -12.328 1 49.41 139 GLY A N 1
ATOM 1059 C CA . GLY A 1 139 ? 9.875 15.484 -11.742 1 49.41 139 GLY A CA 1
ATOM 1060 C C . GLY A 1 139 ? 8.969 16.234 -12.695 1 49.41 139 GLY A C 1
ATOM 1061 O O . GLY A 1 139 ? 9.219 17.391 -13.023 1 49.41 139 GLY A O 1
ATOM 1062 N N . GLY A 1 140 ? 8.609 15.547 -13.586 1 54.94 140 GLY A N 1
ATOM 1063 C CA . GLY A 1 140 ? 7.652 16.172 -14.484 1 54.94 140 GLY A CA 1
ATOM 1064 C C . GLY A 1 140 ? 6.785 17.219 -13.805 1 54.94 140 GLY A C 1
ATOM 1065 O O . GLY A 1 140 ? 6.676 17.234 -12.578 1 54.94 140 GLY A O 1
ATOM 1066 N N . GLY A 1 141 ? 7.031 18.531 -14.117 1 65.38 141 GLY A N 1
ATOM 1067 C CA . GLY A 1 141 ? 6.254 19.703 -13.781 1 65.38 141 GLY A CA 1
ATOM 1068 C C . GLY A 1 141 ? 4.859 19.391 -13.273 1 65.38 141 GLY A C 1
ATOM 1069 O O . GLY A 1 141 ? 4.543 18.219 -13.016 1 65.38 141 GLY A O 1
ATOM 1070 N N . LEU A 1 142 ? 4.164 20.312 -12.844 1 71.69 142 LEU A N 1
ATOM 1071 C CA . LEU A 1 142 ? 2.799 20.234 -12.328 1 71.69 142 LEU A CA 1
ATOM 1072 C C . LEU A 1 142 ? 1.932 19.359 -13.227 1 71.69 142 LEU A C 1
ATOM 1074 O O . LEU A 1 142 ? 1.114 18.578 -12.727 1 71.69 142 LEU A O 1
ATOM 1078 N N . GLU A 1 143 ? 2.25 19.359 -14.445 1 76 143 GLU A N 1
ATOM 1079 C CA . GLU A 1 143 ? 1.434 18.578 -15.383 1 76 143 GLU A CA 1
ATOM 1080 C C . GLU A 1 143 ? 1.724 17.094 -15.266 1 76 143 GLU A C 1
ATOM 1082 O O . GLU A 1 143 ? 0.81 16.266 -15.352 1 76 143 GLU A O 1
ATOM 1087 N N . PHE A 1 144 ? 2.9 16.797 -15.031 1 77.62 144 PHE A N 1
ATOM 1088 C CA . PHE A 1 144 ? 3.273 15.391 -14.891 1 77.62 144 PHE A CA 1
ATOM 1089 C C . PHE A 1 144 ? 2.65 14.797 -13.633 1 77.62 144 PHE A C 1
ATOM 1091 O O . PHE A 1 144 ? 2.084 13.695 -13.68 1 77.62 144 PHE A O 1
ATOM 1098 N N . SER A 1 145 ? 2.676 15.539 -12.578 1 81.25 145 SER A N 1
ATOM 1099 C CA . SER A 1 145 ? 2.117 15.07 -11.312 1 81.25 145 SER A CA 1
ATOM 1100 C C . SER A 1 145 ? 0.611 14.859 -11.414 1 81.25 145 SER A C 1
ATOM 1102 O O . SER A 1 145 ? 0.078 13.875 -10.898 1 81.25 145 SER A O 1
ATOM 1104 N N . ARG A 1 146 ? -0.004 15.719 -12.094 1 83.25 146 ARG A N 1
ATOM 1105 C CA . ARG A 1 146 ? -1.447 15.609 -12.281 1 83.25 146 ARG A CA 1
ATOM 1106 C C . ARG A 1 146 ? -1.8 14.375 -13.109 1 83.25 146 ARG A C 1
ATOM 1108 O O . ARG A 1 146 ? -2.74 13.648 -12.781 1 83.25 146 ARG A O 1
ATOM 1115 N N . GLN A 1 147 ? -1.044 14.18 -14.117 1 84.12 147 GLN A N 1
ATOM 1116 C CA . GLN A 1 147 ? -1.275 13.016 -14.961 1 84.12 147 GLN A CA 1
ATOM 1117 C C . GLN A 1 147 ? -1.025 11.719 -14.203 1 84.12 147 GLN A C 1
ATOM 1119 O O . GLN A 1 147 ? -1.776 10.75 -14.344 1 84.12 147 GLN A O 1
ATOM 1124 N N . LEU A 1 148 ? 0.043 11.734 -13.43 1 87.56 148 LEU A N 1
ATOM 1125 C CA . LEU A 1 148 ? 0.358 10.562 -12.625 1 87.56 148 LEU A CA 1
ATOM 1126 C C . LEU A 1 148 ? -0.761 10.266 -11.625 1 87.56 148 LEU A C 1
ATOM 1128 O O . LEU A 1 148 ? -1.187 9.117 -11.484 1 87.56 148 LEU A O 1
ATOM 1132 N N . ALA A 1 149 ? -1.25 11.312 -11 1 90 149 ALA A N 1
ATOM 1133 C CA . ALA A 1 149 ? -2.352 11.156 -10.055 1 90 149 ALA A CA 1
ATOM 1134 C C . ALA A 1 149 ? -3.588 10.586 -10.742 1 90 149 ALA A C 1
ATOM 1136 O O . ALA A 1 149 ? -4.238 9.68 -10.203 1 90 149 ALA A O 1
ATOM 1137 N N . HIS A 1 150 ? -3.861 11.07 -11.883 1 87.75 150 HIS A N 1
ATOM 1138 C CA . HIS A 1 150 ? -5.012 10.602 -12.648 1 87.75 150 HIS A CA 1
ATOM 1139 C C . HIS A 1 150 ? -4.852 9.133 -13.023 1 87.75 150 HIS A C 1
ATOM 1141 O O . HIS A 1 150 ? -5.809 8.352 -12.93 1 87.75 150 HIS A O 1
ATOM 1147 N N . THR A 1 151 ? -3.701 8.797 -13.445 1 88.62 151 THR A N 1
ATOM 1148 C CA . THR A 1 151 ? -3.422 7.414 -13.828 1 88.62 151 THR A CA 1
ATOM 1149 C C . THR A 1 151 ? -3.572 6.477 -12.641 1 88.62 151 THR A C 1
ATOM 1151 O O . THR A 1 151 ? -4.145 5.391 -12.766 1 88.62 151 THR A O 1
ATOM 1154 N N . LEU A 1 152 ? -3.061 6.895 -11.547 1 92.06 152 LEU A N 1
ATOM 1155 C CA . LEU A 1 152 ? -3.168 6.09 -10.336 1 92.06 152 LEU A CA 1
ATOM 1156 C C . LEU A 1 152 ? -4.625 5.906 -9.93 1 92.06 152 LEU A C 1
ATOM 1158 O O . LEU A 1 152 ? -5.027 4.816 -9.516 1 92.06 152 LEU A O 1
ATOM 1162 N N . ARG A 1 153 ? -5.422 6.93 -10.109 1 90.19 153 ARG A N 1
ATOM 1163 C CA . ARG A 1 153 ? -6.848 6.824 -9.82 1 90.19 153 ARG A CA 1
ATOM 1164 C C . ARG A 1 153 ? -7.531 5.855 -10.781 1 90.19 153 ARG A C 1
ATOM 1166 O O . ARG A 1 153 ? -8.359 5.043 -10.367 1 90.19 153 ARG A O 1
ATOM 1173 N N . ALA A 1 154 ? -7.148 5.945 -11.977 1 88.19 154 ALA A N 1
ATOM 1174 C CA . ALA A 1 154 ? -7.707 5.035 -12.969 1 88.19 154 ALA A CA 1
ATOM 1175 C C . ALA A 1 154 ? -7.348 3.586 -12.648 1 88.19 154 ALA A C 1
ATOM 1177 O O . ALA A 1 154 ? -8.188 2.689 -12.781 1 88.19 154 ALA A O 1
ATOM 1178 N N . LEU A 1 155 ? -6.129 3.387 -12.25 1 89.5 155 LEU A N 1
ATOM 1179 C CA . LEU A 1 155 ? -5.691 2.047 -11.875 1 89.5 155 LEU A CA 1
ATOM 1180 C C . LEU A 1 155 ? -6.508 1.523 -10.695 1 89.5 155 LEU A C 1
ATOM 1182 O O . LEU A 1 155 ? -6.855 0.341 -10.656 1 89.5 155 LEU A O 1
ATOM 1186 N N . SER A 1 156 ? -6.727 2.422 -9.742 1 93.06 156 SER A N 1
ATOM 1187 C CA . SER A 1 156 ? -7.543 2.018 -8.602 1 93.06 156 SER A CA 1
ATOM 1188 C C . SER A 1 156 ? -8.914 1.522 -9.047 1 93.06 156 SER A C 1
ATOM 1190 O O . SER A 1 156 ? -9.414 0.518 -8.539 1 93.06 156 SER A O 1
ATOM 1192 N N . GLY A 1 157 ? -9.508 2.236 -9.977 1 90.81 157 GLY A N 1
ATOM 1193 C CA . GLY A 1 157 ? -10.781 1.808 -10.523 1 90.81 157 GLY A CA 1
ATOM 1194 C C . GLY A 1 157 ? -10.719 0.453 -11.203 1 90.81 157 GLY A C 1
ATOM 1195 O O . GLY A 1 157 ? -11.617 -0.375 -11.031 1 90.81 157 GLY A O 1
ATOM 1196 N N . LEU A 1 158 ? -9.711 0.221 -11.93 1 89.19 158 LEU A N 1
ATOM 1197 C CA . LEU A 1 158 ? -9.492 -1.054 -12.609 1 89.19 158 LEU A CA 1
ATOM 1198 C C . LEU A 1 158 ? -9.398 -2.193 -11.602 1 89.19 158 LEU A C 1
ATOM 1200 O O . LEU A 1 158 ? -10.039 -3.234 -11.766 1 89.19 158 LEU A O 1
ATOM 1204 N N . TYR A 1 159 ? -8.602 -2.014 -10.594 1 93.25 159 TYR A N 1
ATOM 1205 C CA . TYR A 1 159 ? -8.422 -3.047 -9.586 1 93.25 159 TYR A CA 1
ATOM 1206 C C . TYR A 1 159 ? -9.719 -3.291 -8.812 1 93.25 159 TYR A C 1
ATOM 1208 O O . TYR A 1 159 ? -10.031 -4.43 -8.469 1 93.25 159 TYR A O 1
ATOM 1216 N N . ASP A 1 160 ? -10.453 -2.234 -8.547 1 92.75 160 ASP A N 1
ATOM 1217 C CA . ASP A 1 160 ? -11.742 -2.391 -7.875 1 92.75 160 ASP A CA 1
ATOM 1218 C C . ASP A 1 160 ? -12.695 -3.252 -8.703 1 92.75 160 ASP A C 1
ATOM 1220 O O . ASP A 1 160 ? -13.367 -4.133 -8.164 1 92.75 160 ASP A O 1
ATOM 1224 N N . GLN A 1 161 ? -12.727 -2.982 -9.953 1 90.94 161 GLN A N 1
ATOM 1225 C CA . GLN A 1 161 ? -13.578 -3.752 -10.852 1 90.94 161 GLN A CA 1
ATOM 1226 C C . GLN A 1 161 ? -13.133 -5.211 -10.922 1 90.94 161 GLN A C 1
ATOM 1228 O O . GLN A 1 161 ? -13.961 -6.121 -10.875 1 90.94 161 GLN A O 1
ATOM 1233 N N . ALA A 1 162 ? -11.859 -5.371 -11.047 1 91.81 162 ALA A N 1
ATOM 1234 C CA . ALA A 1 162 ? -11.328 -6.727 -11.102 1 91.81 162 ALA A CA 1
ATOM 1235 C C . ALA A 1 162 ? -11.633 -7.492 -9.82 1 91.81 162 ALA A C 1
ATOM 1237 O O . ALA A 1 162 ? -11.984 -8.672 -9.867 1 91.81 162 ALA A O 1
ATOM 1238 N N . ALA A 1 163 ? -11.469 -6.832 -8.695 1 93.31 163 ALA A N 1
ATOM 1239 C CA . ALA A 1 163 ? -11.758 -7.457 -7.406 1 93.31 163 ALA A CA 1
ATOM 1240 C C . ALA A 1 163 ? -13.211 -7.914 -7.336 1 93.31 163 ALA A C 1
ATOM 1242 O O . ALA A 1 163 ? -13.5 -9.008 -6.836 1 93.31 163 ALA A O 1
ATOM 1243 N N . ARG A 1 164 ? -14.094 -7.109 -7.82 1 90.75 164 ARG A N 1
ATOM 1244 C CA . ARG A 1 164 ? -15.508 -7.457 -7.836 1 90.75 164 ARG A CA 1
ATOM 1245 C C . ARG A 1 164 ? -15.773 -8.648 -8.75 1 90.75 164 ARG A C 1
ATOM 1247 O O . ARG A 1 164 ? -16.547 -9.547 -8.406 1 90.75 164 ARG A O 1
ATOM 1254 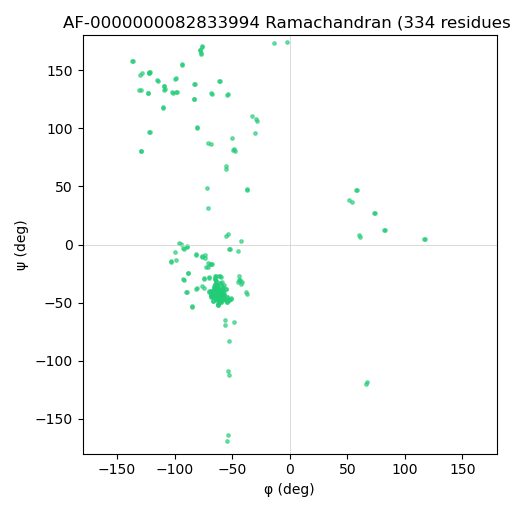N N . ALA A 1 165 ? -15.133 -8.625 -9.898 1 90.75 165 ALA A N 1
ATOM 1255 C CA . ALA A 1 165 ? -15.289 -9.711 -10.859 1 90.75 165 ALA A CA 1
ATOM 1256 C C . ALA A 1 165 ? -14.789 -11.039 -10.289 1 90.75 165 ALA A C 1
ATOM 1258 O O . ALA A 1 165 ? -15.375 -12.094 -10.555 1 90.75 165 ALA A O 1
ATOM 1259 N N . ALA A 1 166 ? -13.758 -10.945 -9.516 1 91.56 166 ALA A N 1
ATOM 1260 C CA . ALA A 1 166 ? -13.141 -12.148 -8.969 1 91.56 166 ALA A CA 1
ATOM 1261 C C . ALA A 1 166 ? -14.047 -12.805 -7.926 1 91.56 166 ALA A C 1
ATOM 1263 O O . ALA A 1 166 ? -13.977 -14.016 -7.699 1 91.56 166 ALA A O 1
ATOM 1264 N N . THR A 1 167 ? -14.875 -12.055 -7.246 1 88.69 167 THR A N 1
ATOM 1265 C CA . THR A 1 167 ? -15.758 -12.594 -6.223 1 88.69 167 THR A CA 1
ATOM 1266 C C . THR A 1 167 ? -16.828 -13.484 -6.852 1 88.69 167 THR A C 1
ATOM 1268 O O . THR A 1 167 ? -17.438 -14.312 -6.172 1 88.69 167 THR A O 1
ATOM 1271 N N . SER A 1 168 ? -17.016 -13.367 -8.141 1 84.19 168 SER A N 1
ATOM 1272 C CA . SER A 1 168 ? -18.031 -14.148 -8.844 1 84.19 168 SER A CA 1
ATOM 1273 C C . SER A 1 168 ? -17.438 -15.438 -9.398 1 84.19 168 SER A C 1
ATOM 1275 O O . SER A 1 168 ? -18.141 -16.219 -10.039 1 84.19 168 SER A O 1
ATOM 1277 N N . LEU A 1 169 ? -16.203 -15.594 -9.219 1 83.81 169 LEU A N 1
ATOM 1278 C CA . LEU A 1 169 ? -15.539 -16.781 -9.734 1 83.81 169 LEU A CA 1
ATOM 1279 C C . LEU A 1 169 ? -15.328 -17.812 -8.633 1 83.81 169 LEU A C 1
ATOM 1281 O O . LEU A 1 169 ? -15.172 -17.453 -7.465 1 83.81 169 LEU A O 1
ATOM 1285 N N . MET B 1 1 ? -24.672 29.141 -13.438 1 23.55 1 MET B N 1
ATOM 1286 C CA . MET B 1 1 ? -24.906 28.031 -12.508 1 23.55 1 MET B CA 1
ATOM 1287 C C . MET B 1 1 ? -23.594 27.375 -12.102 1 23.55 1 MET B C 1
ATOM 1289 O O . MET B 1 1 ? -22.969 26.688 -12.914 1 23.55 1 MET B O 1
ATOM 1293 N N . THR B 1 2 ? -22.562 28.078 -11.281 1 24 2 THR B N 1
ATOM 1294 C CA . THR B 1 2 ? -21.141 28.188 -10.969 1 24 2 THR B CA 1
ATOM 1295 C C . THR B 1 2 ? -20.672 26.953 -10.195 1 24 2 THR B C 1
ATOM 1297 O O . THR B 1 2 ? -21.25 26.609 -9.164 1 24 2 THR B O 1
ATOM 1300 N N . SER B 1 3 ? -20.266 25.891 -10.93 1 25.12 3 SER B N 1
ATOM 1301 C CA . SER B 1 3 ? -19.969 24.5 -10.586 1 25.12 3 SER B CA 1
ATOM 1302 C C . SER B 1 3 ? -19.031 24.406 -9.383 1 25.12 3 SER B C 1
ATOM 1304 O O . SER B 1 3 ? -17.922 24.953 -9.414 1 25.12 3 SER B O 1
ATOM 1306 N N . THR B 1 4 ? -19.484 24.516 -8.086 1 25.05 4 THR B N 1
ATOM 1307 C CA . THR B 1 4 ? -19.047 24.406 -6.699 1 25.05 4 THR B CA 1
ATOM 1308 C C . THR B 1 4 ? -18.047 23.281 -6.535 1 25.05 4 THR B C 1
ATOM 1310 O O . THR B 1 4 ? -18.438 22.109 -6.484 1 25.05 4 THR B O 1
ATOM 1313 N N . LEU B 1 5 ? -17.047 23.266 -7.469 1 25 5 LEU B N 1
ATOM 1314 C CA . LEU B 1 5 ? -15.977 22.266 -7.457 1 25 5 LEU B CA 1
ATOM 1315 C C . LEU B 1 5 ? -15.352 22.172 -6.07 1 25 5 LEU B C 1
ATOM 1317 O O . LEU B 1 5 ? -14.961 23.172 -5.48 1 25 5 LEU B O 1
ATOM 1321 N N . ILE B 1 6 ? -15.789 21.312 -5.164 1 26 6 ILE B N 1
ATOM 1322 C CA . ILE B 1 6 ? -15.516 21 -3.766 1 26 6 ILE B CA 1
ATOM 1323 C C . ILE B 1 6 ? -14.039 21.266 -3.453 1 26 6 ILE B C 1
ATOM 1325 O O . ILE B 1 6 ? -13.148 20.797 -4.156 1 26 6 ILE B O 1
ATOM 1329 N N . ALA B 1 7 ? -13.617 22.25 -2.68 1 30.28 7 ALA B N 1
ATOM 1330 C CA . ALA B 1 7 ? -12.703 23.062 -1.888 1 30.28 7 ALA B CA 1
ATOM 1331 C C . ALA B 1 7 ? -11.82 22.188 -0.995 1 30.28 7 ALA B C 1
ATOM 1333 O O . ALA B 1 7 ? -11.172 22.688 -0.078 1 30.28 7 ALA B O 1
ATOM 1334 N N . SER B 1 8 ? -12.031 20.906 -0.934 1 27.78 8 SER B N 1
ATOM 1335 C CA . SER B 1 8 ? -11.469 20.234 0.228 1 27.78 8 SER B CA 1
ATOM 1336 C C . SER B 1 8 ? -9.969 20.469 0.338 1 27.78 8 SER B C 1
ATOM 1338 O O . SER B 1 8 ? -9.461 20.766 1.423 1 27.78 8 SER B O 1
ATOM 1340 N N . SER B 1 9 ? -9.078 19.891 -0.61 1 29.28 9 SER B N 1
ATOM 1341 C CA . SER B 1 9 ? -7.668 19.859 -0.256 1 29.28 9 SER B CA 1
ATOM 1342 C C . SER B 1 9 ? -7.059 21.25 -0.288 1 29.28 9 SER B C 1
ATOM 1344 O O . SER B 1 9 ? -6.418 21.641 -1.271 1 29.28 9 SER B O 1
ATOM 1346 N N . ALA B 1 10 ? -7.594 22.344 -0.035 1 28.5 10 ALA B N 1
ATOM 1347 C CA . ALA B 1 10 ? -7.16 23.719 -0.224 1 28.5 10 ALA B CA 1
ATOM 1348 C C . ALA B 1 10 ? -5.828 23.984 0.474 1 28.5 10 ALA B C 1
ATOM 1350 O O . ALA B 1 10 ? -4.965 24.672 -0.061 1 28.5 10 ALA B O 1
ATOM 1351 N N . HIS B 1 11 ? -5.883 23.891 1.759 1 31.3 11 HIS B N 1
ATOM 1352 C CA . HIS B 1 11 ? -4.785 24.531 2.488 1 31.3 11 HIS B CA 1
ATOM 1353 C C . HIS B 1 11 ? -3.455 23.844 2.174 1 31.3 11 HIS B C 1
ATOM 1355 O O . HIS B 1 11 ? -2.416 24.234 2.715 1 31.3 11 HIS B O 1
ATOM 1361 N N . LEU B 1 12 ? -3.434 22.625 1.882 1 34.12 12 LEU B N 1
ATOM 1362 C CA . LEU B 1 12 ? -2.164 22.125 1.366 1 34.12 12 LEU B CA 1
ATOM 1363 C C . LEU B 1 12 ? -1.694 22.953 0.176 1 34.12 12 LEU B C 1
ATOM 1365 O O . LEU B 1 12 ? -0.826 22.516 -0.584 1 34.12 12 LEU B O 1
ATOM 1369 N N . ALA B 1 13 ? -2.277 24.062 -0.165 1 33.22 13 ALA B N 1
ATOM 1370 C CA . ALA B 1 13 ? -2.158 24.922 -1.344 1 33.22 13 ALA B CA 1
ATOM 1371 C C . ALA B 1 13 ? -0.794 25.609 -1.392 1 33.22 13 ALA B C 1
ATOM 1373 O O . ALA B 1 13 ? -0.484 26.312 -2.346 1 33.22 13 ALA B O 1
ATOM 1374 N N . GLY B 1 14 ? -0.213 26.141 -0.297 1 32.34 14 GLY B N 1
ATOM 1375 C CA . GLY B 1 14 ? 0.781 27.094 -0.76 1 32.34 14 GLY B CA 1
ATOM 1376 C C . GLY B 1 14 ? 1.766 26.5 -1.748 1 32.34 14 GLY B C 1
ATOM 1377 O O . GLY B 1 14 ? 1.736 26.828 -2.936 1 32.34 14 GLY B O 1
ATOM 1378 N N . GLY B 1 15 ? 3.125 26.312 -1.215 1 33.81 15 GLY B N 1
ATOM 1379 C CA . GLY B 1 15 ? 4.34 26.172 -1.998 1 33.81 15 GLY B CA 1
ATOM 1380 C C . GLY B 1 15 ? 4.258 25.062 -3.023 1 33.81 15 GLY B C 1
ATOM 1381 O O . GLY B 1 15 ? 3.238 24.375 -3.123 1 33.81 15 GLY B O 1
ATOM 1382 N N . SER B 1 16 ? 5.457 24.656 -3.689 1 43.06 16 SER B N 1
ATOM 1383 C CA . SER B 1 16 ? 5.812 23.797 -4.812 1 43.06 16 SER B CA 1
ATOM 1384 C C . SER B 1 16 ? 5.016 22.5 -4.797 1 43.06 16 SER B C 1
ATOM 1386 O O . SER B 1 16 ? 4.922 21.797 -5.812 1 43.06 16 SER B O 1
ATOM 1388 N N . ALA B 1 17 ? 4.57 21.75 -3.572 1 48.62 17 ALA B N 1
ATOM 1389 C CA . ALA B 1 17 ? 4.402 20.312 -3.438 1 48.62 17 ALA B CA 1
ATOM 1390 C C . ALA B 1 17 ? 2.936 19.906 -3.574 1 48.62 17 ALA B C 1
ATOM 1392 O O . ALA B 1 17 ? 2.518 18.859 -3.074 1 48.62 17 ALA B O 1
ATOM 1393 N N . PRO B 1 18 ? 1.91 20.828 -3.672 1 52.72 18 PRO B N 1
ATOM 1394 C CA . PRO B 1 18 ? 0.533 20.344 -3.814 1 52.72 18 PRO B CA 1
ATOM 1395 C C . PRO B 1 18 ? 0.415 19.156 -4.766 1 52.72 18 PRO B C 1
ATOM 1397 O O . PRO B 1 18 ? -0.399 18.266 -4.543 1 52.72 18 PRO B O 1
ATOM 1400 N N . ASP B 1 19 ? 1.267 19.109 -5.781 1 64.44 19 ASP B N 1
ATOM 1401 C CA . ASP B 1 19 ? 1.198 18.109 -6.848 1 64.44 19 ASP B CA 1
ATOM 1402 C C . ASP B 1 19 ? 1.604 16.734 -6.336 1 64.44 19 ASP B C 1
ATOM 1404 O O . ASP B 1 19 ? 0.959 15.734 -6.66 1 64.44 19 ASP B O 1
ATOM 1408 N N . LEU B 1 20 ? 2.271 16.828 -5.25 1 78.31 20 LEU B N 1
ATOM 1409 C CA . LEU B 1 20 ? 2.729 15.523 -4.754 1 78.31 20 LEU B CA 1
ATOM 1410 C C . LEU B 1 20 ? 1.676 14.891 -3.855 1 78.31 20 LEU B C 1
ATOM 1412 O O . LEU B 1 20 ? 1.533 13.664 -3.832 1 78.31 20 LEU B O 1
ATOM 1416 N N . SER B 1 21 ? 0.853 15.836 -3.303 1 83.12 21 SER B N 1
ATOM 1417 C CA . SER B 1 21 ? -0.194 15.328 -2.422 1 83.12 21 SER B CA 1
ATOM 1418 C C . SER B 1 21 ? -1.24 14.539 -3.203 1 83.12 21 SER B C 1
ATOM 1420 O O . SER B 1 21 ? -1.744 13.523 -2.725 1 83.12 21 SER B O 1
ATOM 1422 N N . GLU B 1 22 ? -1.541 15.023 -4.301 1 85.69 22 GLU B N 1
ATOM 1423 C CA . GLU B 1 22 ? -2.5 14.312 -5.141 1 85.69 22 GLU B CA 1
ATOM 1424 C C . GLU B 1 22 ? -1.94 12.969 -5.602 1 85.69 22 GLU B C 1
ATOM 1426 O O . GLU B 1 22 ? -2.674 11.977 -5.695 1 85.69 22 GLU B O 1
ATOM 1431 N N . VAL B 1 23 ? -0.696 12.969 -5.883 1 88.5 23 VAL B N 1
ATOM 1432 C CA . VAL B 1 23 ? -0.028 11.734 -6.285 1 88.5 23 VAL B CA 1
ATOM 1433 C C . VAL B 1 23 ? -0.013 10.75 -5.117 1 88.5 23 VAL B C 1
ATOM 1435 O O . VAL B 1 23 ? -0.305 9.562 -5.293 1 88.5 23 VAL B O 1
ATOM 1438 N N . GLU B 1 24 ? 0.259 11.305 -3.971 1 90.56 24 GLU B N 1
ATOM 1439 C CA . GLU B 1 24 ? 0.31 10.461 -2.781 1 90.56 24 GLU B CA 1
ATOM 1440 C C . GLU B 1 24 ? -1.06 9.859 -2.469 1 90.56 24 GLU B C 1
ATOM 1442 O O . GLU B 1 24 ? -1.163 8.688 -2.109 1 90.56 24 GLU B O 1
ATOM 1447 N N . PHE B 1 25 ? -2.027 10.711 -2.625 1 89.81 25 PHE B N 1
ATOM 1448 C CA . PHE B 1 25 ? -3.385 10.211 -2.426 1 89.81 25 PHE B CA 1
ATOM 1449 C C . PHE B 1 25 ? -3.719 9.133 -3.445 1 89.81 25 PHE B C 1
ATOM 1451 O O . PHE B 1 25 ? -4.238 8.07 -3.086 1 89.81 25 PHE B O 1
ATOM 1458 N N . GLY B 1 26 ? -3.43 9.352 -4.672 1 91.5 26 GLY B N 1
ATOM 1459 C CA . GLY B 1 26 ? -3.631 8.359 -5.719 1 91.5 26 GLY B CA 1
ATOM 1460 C C . GLY B 1 26 ? -2.879 7.066 -5.465 1 91.5 26 GLY B C 1
ATOM 1461 O O . GLY B 1 26 ? -3.42 5.98 -5.676 1 91.5 26 GLY B O 1
ATOM 1462 N N . LEU B 1 27 ? -1.671 7.219 -5.059 1 94.06 27 LEU B N 1
ATOM 1463 C CA . LEU B 1 27 ? -0.84 6.059 -4.738 1 94.06 27 LEU B CA 1
ATOM 1464 C C . LEU B 1 27 ? -1.474 5.223 -3.635 1 94.06 27 LEU B C 1
ATOM 1466 O O . LEU B 1 27 ? -1.533 3.994 -3.736 1 94.06 27 LEU B O 1
ATOM 1470 N N . MET B 1 28 ? -1.948 5.867 -2.666 1 94.12 28 MET B N 1
ATOM 1471 C CA . MET B 1 28 ? -2.574 5.188 -1.534 1 94.12 28 MET B CA 1
ATOM 1472 C C . MET B 1 28 ? -3.811 4.414 -1.979 1 94.12 28 MET B C 1
ATOM 1474 O O . MET B 1 28 ? -3.947 3.227 -1.679 1 94.12 28 MET B O 1
ATOM 1478 N N . ILE B 1 29 ? -4.668 5.086 -2.676 1 93.69 29 ILE B N 1
ATOM 1479 C CA . ILE B 1 29 ? -5.938 4.484 -3.074 1 93.69 29 ILE B CA 1
ATOM 1480 C C . ILE B 1 29 ? -5.684 3.328 -4.035 1 93.69 29 ILE B C 1
ATOM 1482 O O . ILE B 1 29 ? -6.328 2.281 -3.945 1 93.69 29 ILE B O 1
ATOM 1486 N N . ALA B 1 30 ? -4.801 3.541 -4.961 1 94.44 30 ALA B N 1
ATOM 1487 C CA . ALA B 1 30 ? -4.457 2.486 -5.91 1 94.44 30 ALA B CA 1
ATOM 1488 C C . ALA B 1 30 ? -3.879 1.271 -5.191 1 94.44 30 ALA B C 1
ATOM 1490 O O . ALA B 1 30 ? -4.188 0.129 -5.543 1 94.44 30 ALA B O 1
ATOM 1491 N N . SER B 1 31 ? -3.021 1.533 -4.246 1 96.12 31 SER B N 1
ATOM 1492 C CA . SER B 1 31 ? -2.41 0.446 -3.49 1 96.12 31 SER B CA 1
ATOM 1493 C C . SER B 1 31 ? -3.459 -0.348 -2.717 1 96.12 31 SER B C 1
ATOM 1495 O O . SER B 1 31 ? -3.398 -1.578 -2.664 1 96.12 31 SER B O 1
ATOM 1497 N N . HIS B 1 32 ? -4.445 0.32 -2.086 1 94.62 32 HIS B N 1
ATOM 1498 C CA . HIS B 1 32 ? -5.523 -0.347 -1.365 1 94.62 32 HIS B CA 1
ATOM 1499 C C . HIS B 1 32 ? -6.352 -1.224 -2.299 1 94.62 32 HIS B C 1
ATOM 1501 O O . HIS B 1 32 ? -6.664 -2.369 -1.967 1 94.62 32 HIS B O 1
ATOM 1507 N N . ALA B 1 33 ? -6.68 -0.622 -3.4 1 95.06 33 ALA B N 1
ATOM 1508 C CA . ALA B 1 33 ? -7.453 -1.371 -4.387 1 95.06 33 ALA B CA 1
ATOM 1509 C C . ALA B 1 33 ? -6.676 -2.582 -4.891 1 95.06 33 ALA B C 1
ATOM 1511 O O . ALA B 1 33 ? -7.238 -3.67 -5.047 1 95.06 33 ALA B O 1
ATOM 1512 N N . PHE B 1 34 ? -5.414 -2.393 -5.199 1 95.44 34 PHE B N 1
ATOM 1513 C CA . PHE B 1 34 ? -4.555 -3.469 -5.672 1 95.44 34 PHE B CA 1
ATOM 1514 C C . PHE B 1 34 ? -4.469 -4.586 -4.641 1 95.44 34 PHE B C 1
ATOM 1516 O O . PHE B 1 34 ? -4.578 -5.766 -4.984 1 95.44 34 PHE B O 1
ATOM 1523 N N . ASP B 1 35 ? -4.242 -4.215 -3.434 1 95.94 35 ASP B N 1
ATOM 1524 C CA . ASP B 1 35 ? -4.164 -5.199 -2.357 1 95.94 35 ASP B CA 1
ATOM 1525 C C . ASP B 1 35 ? -5.445 -6.023 -2.27 1 95.94 35 ASP B C 1
ATOM 1527 O O . ASP B 1 35 ? -5.398 -7.25 -2.18 1 95.94 35 ASP B O 1
ATOM 1531 N N . ARG B 1 36 ? -6.578 -5.363 -2.303 1 94.81 36 ARG B N 1
ATOM 1532 C CA . ARG B 1 36 ? -7.867 -6.051 -2.27 1 94.81 36 ARG B CA 1
ATOM 1533 C C . ARG B 1 36 ? -8.008 -7.008 -3.449 1 94.81 36 ARG B C 1
ATOM 1535 O O . ARG B 1 36 ? -8.438 -8.148 -3.281 1 94.81 36 ARG B O 1
ATOM 1542 N N . TRP B 1 37 ? -7.625 -6.516 -4.57 1 95 37 TRP B N 1
ATOM 1543 C CA . TRP B 1 37 ? -7.695 -7.312 -5.789 1 95 37 TRP B CA 1
ATOM 1544 C C . TRP B 1 37 ? -6.852 -8.578 -5.66 1 95 37 TRP B C 1
ATOM 1546 O O . TRP B 1 37 ? -7.316 -9.68 -5.965 1 95 37 TRP B O 1
ATOM 1556 N N . THR B 1 38 ? -5.633 -8.438 -5.234 1 96.44 38 THR B N 1
ATOM 1557 C CA . THR B 1 38 ? -4.719 -9.578 -5.199 1 96.44 38 THR B CA 1
ATOM 1558 C C . THR B 1 38 ? -5.23 -10.648 -4.246 1 96.44 38 THR B C 1
ATOM 1560 O O . THR B 1 38 ? -5.109 -11.844 -4.523 1 96.44 38 THR B O 1
ATOM 1563 N N . VAL B 1 39 ? -5.812 -10.242 -3.154 1 96.75 39 VAL B N 1
ATOM 1564 C CA . VAL B 1 39 ? -6.332 -11.18 -2.166 1 96.75 39 VAL B CA 1
ATOM 1565 C C . VAL B 1 39 ? -7.539 -11.914 -2.738 1 96.75 39 VAL B C 1
ATOM 1567 O O . VAL B 1 39 ? -7.648 -13.141 -2.611 1 96.75 39 VAL B O 1
ATOM 1570 N N . ARG B 1 40 ? -8.414 -11.164 -3.369 1 96.62 40 ARG B N 1
ATOM 1571 C CA . ARG B 1 40 ? -9.602 -11.781 -3.951 1 96.62 40 ARG B CA 1
ATOM 1572 C C . ARG B 1 40 ? -9.234 -12.711 -5.098 1 96.62 40 ARG B C 1
ATOM 1574 O O . ARG B 1 40 ? -9.844 -13.773 -5.258 1 96.62 40 ARG B O 1
ATOM 1581 N N . CYS B 1 41 ? -8.289 -12.289 -5.895 1 96.81 41 CYS B N 1
ATOM 1582 C CA . CYS B 1 41 ? -7.809 -13.125 -6.984 1 96.81 41 CYS B CA 1
ATOM 1583 C C . CYS B 1 41 ? -7.215 -14.422 -6.445 1 96.81 41 CYS B C 1
ATOM 1585 O O . CYS B 1 41 ? -7.48 -15.5 -6.984 1 96.81 41 CYS B O 1
ATOM 1587 N N . MET B 1 42 ? -6.457 -14.32 -5.367 1 97.81 42 MET B N 1
ATOM 1588 C CA . MET B 1 42 ? -5.832 -15.5 -4.762 1 97.81 42 MET B CA 1
ATOM 1589 C C . MET B 1 42 ? -6.887 -16.438 -4.188 1 97.81 42 MET B C 1
ATOM 1591 O O . MET B 1 42 ? -6.773 -17.656 -4.32 1 97.81 42 MET B O 1
ATOM 1595 N N . ALA B 1 43 ? -7.875 -15.875 -3.549 1 97.69 43 ALA B N 1
ATOM 1596 C CA . ALA B 1 43 ? -8.977 -16.688 -3.041 1 97.69 43 ALA B CA 1
ATOM 1597 C C . ALA B 1 43 ? -9.672 -17.438 -4.172 1 97.69 43 ALA B C 1
ATOM 1599 O O . ALA B 1 43 ? -9.945 -18.641 -4.051 1 97.69 43 ALA B O 1
ATOM 1600 N N . ALA B 1 44 ? -9.914 -16.766 -5.258 1 97 44 ALA B N 1
ATOM 1601 C CA . ALA B 1 44 ? -10.547 -17.375 -6.426 1 97 44 ALA B CA 1
ATOM 1602 C C . ALA B 1 44 ? -9.656 -18.469 -7.016 1 97 44 ALA B C 1
ATOM 1604 O O . ALA B 1 44 ? -10.156 -19.422 -7.613 1 97 44 ALA B O 1
ATOM 1605 N N . ALA B 1 45 ? -8.359 -18.281 -6.883 1 97.56 45 ALA B N 1
ATOM 1606 C CA . ALA B 1 45 ? -7.402 -19.25 -7.41 1 97.56 45 ALA B CA 1
ATOM 1607 C C . ALA B 1 45 ? -7.324 -20.484 -6.52 1 97.56 45 ALA B C 1
ATOM 1609 O O . ALA B 1 45 ? -6.676 -21.484 -6.871 1 97.56 45 ALA B O 1
ATOM 1610 N N . GLY B 1 46 ? -7.949 -20.469 -5.281 1 97.12 46 GLY B N 1
ATOM 1611 C CA . GLY B 1 46 ? -8.055 -21.656 -4.461 1 97.12 46 GLY B CA 1
ATOM 1612 C C . GLY B 1 46 ? -7.328 -21.547 -3.135 1 97.12 46 GLY B C 1
ATOM 1613 O O . GLY B 1 46 ? -7.215 -22.516 -2.393 1 97.12 46 GLY B O 1
ATOM 1614 N N . LEU B 1 47 ? -6.781 -20.359 -2.85 1 97.75 47 LEU B N 1
ATOM 1615 C CA . LEU B 1 47 ? -6.062 -20.172 -1.592 1 97.75 47 LEU B CA 1
ATOM 1616 C C . LEU B 1 47 ? -6.57 -18.938 -0.857 1 97.75 47 LEU B C 1
ATOM 1618 O O . LEU B 1 47 ? -5.91 -17.891 -0.856 1 97.75 47 LEU B O 1
ATOM 1622 N N . PRO B 1 48 ? -7.715 -19.078 -0.146 1 96.56 48 PRO B N 1
ATOM 1623 C CA . PRO B 1 48 ? -8.289 -17.953 0.594 1 96.56 48 PRO B CA 1
ATOM 1624 C C . PRO B 1 48 ? -7.535 -17.656 1.891 1 96.56 48 PRO B C 1
ATOM 1626 O O . PRO B 1 48 ? -6.562 -18.344 2.215 1 96.56 48 PRO B O 1
ATOM 1629 N N . ASP B 1 49 ? -7.812 -16.625 2.504 1 95.44 49 ASP B N 1
ATOM 1630 C CA . ASP B 1 49 ? -7.391 -16.25 3.848 1 95.44 49 ASP B CA 1
ATOM 1631 C C . ASP B 1 49 ? -5.918 -15.844 3.869 1 95.44 49 ASP B C 1
ATOM 1633 O O . ASP B 1 49 ? -5.199 -16.141 4.828 1 95.44 49 ASP B O 1
ATOM 1637 N N . LEU B 1 50 ? -5.426 -15.367 2.773 1 97.5 50 LEU B N 1
ATOM 1638 C CA . LEU B 1 50 ? -4.098 -14.773 2.723 1 97.5 50 LEU B CA 1
ATOM 1639 C C . LEU B 1 50 ? -4.184 -13.25 2.781 1 97.5 50 LEU B C 1
ATOM 1641 O O . LEU B 1 50 ? -5.125 -12.656 2.252 1 97.5 50 LEU B O 1
ATOM 1645 N N . THR B 1 51 ? -3.248 -12.617 3.465 1 95.25 51 THR B N 1
ATOM 1646 C CA . THR B 1 51 ? -3.088 -11.164 3.404 1 95.25 51 THR B CA 1
ATOM 1647 C C . THR B 1 51 ? -2.4 -10.75 2.105 1 95.25 51 THR B C 1
ATOM 1649 O O . THR B 1 51 ? -1.83 -11.594 1.404 1 95.25 51 THR B O 1
ATOM 1652 N N . PRO B 1 52 ? -2.465 -9.469 1.762 1 95 52 PRO B N 1
ATOM 1653 C CA . PRO B 1 52 ? -1.727 -8.992 0.588 1 95 52 PRO B CA 1
ATOM 1654 C C . PRO B 1 52 ? -0.236 -9.32 0.658 1 95 52 PRO B C 1
ATOM 1656 O O . PRO B 1 52 ? 0.366 -9.688 -0.352 1 95 52 PRO B O 1
ATOM 1659 N N . THR B 1 53 ? 0.33 -9.211 1.849 1 94.81 53 THR B N 1
ATOM 1660 C CA . THR B 1 53 ? 1.744 -9.516 2.037 1 94.81 53 THR B CA 1
ATOM 1661 C C . THR B 1 53 ? 2.021 -10.984 1.747 1 94.81 53 THR B C 1
ATOM 1663 O O . THR B 1 53 ? 3 -11.32 1.074 1 94.81 53 THR B O 1
ATOM 1666 N N . ASP B 1 54 ? 1.146 -11.875 2.238 1 97.5 54 ASP B N 1
ATOM 1667 C CA . ASP B 1 54 ? 1.289 -13.297 1.939 1 97.5 54 ASP B CA 1
ATOM 1668 C C . ASP B 1 54 ? 1.337 -13.539 0.433 1 97.5 54 ASP B C 1
ATOM 1670 O O . ASP B 1 54 ? 2.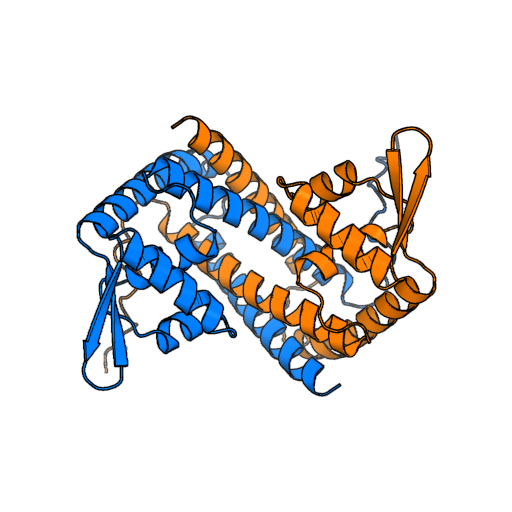201 -14.273 -0.056 1 97.5 54 ASP B O 1
ATOM 1674 N N . VAL B 1 55 ? 0.394 -12.914 -0.271 1 97.62 55 VAL B N 1
ATOM 1675 C CA . VAL B 1 55 ? 0.264 -13.102 -1.712 1 97.62 55 VAL B CA 1
ATOM 1676 C C . VAL B 1 55 ? 1.524 -12.602 -2.414 1 97.62 55 VAL B C 1
ATOM 1678 O O . VAL B 1 55 ? 2.057 -13.273 -3.301 1 97.62 55 VAL B O 1
ATOM 1681 N N . MET B 1 56 ? 2.01 -11.461 -2.006 1 95.81 56 MET B N 1
ATOM 1682 C CA . MET B 1 56 ? 3.205 -10.867 -2.598 1 95.81 56 MET B CA 1
ATOM 1683 C C . MET B 1 56 ? 4.422 -11.758 -2.375 1 95.81 56 MET B C 1
ATOM 1685 O O . MET B 1 56 ? 5.199 -12 -3.301 1 95.81 56 MET B O 1
ATOM 1689 N N . VAL B 1 57 ? 4.617 -12.258 -1.173 1 97.19 57 VAL B N 1
ATOM 1690 C CA . VAL B 1 57 ? 5.734 -13.133 -0.826 1 97.19 57 VAL B CA 1
ATOM 1691 C C . VAL B 1 57 ? 5.652 -14.422 -1.637 1 97.19 57 VAL B C 1
ATOM 1693 O O . VAL B 1 57 ? 6.656 -14.883 -2.189 1 97.19 57 VAL B O 1
ATOM 1696 N N . PHE B 1 58 ? 4.438 -15 -1.717 1 97.69 58 PHE B N 1
ATOM 1697 C CA . PHE B 1 58 ? 4.176 -16.219 -2.467 1 97.69 58 PHE B CA 1
ATOM 1698 C C . PHE B 1 58 ? 4.641 -16.078 -3.912 1 97.69 58 PHE B C 1
ATOM 1700 O O . PHE B 1 58 ? 5.414 -16.891 -4.406 1 97.69 58 PHE B O 1
ATOM 1707 N N . HIS B 1 59 ? 4.246 -15 -4.562 1 95.5 59 HIS B N 1
ATOM 1708 C CA . HIS B 1 59 ? 4.609 -14.734 -5.949 1 95.5 59 HIS B CA 1
ATOM 1709 C C . HIS B 1 59 ? 6.117 -14.539 -6.098 1 95.5 59 HIS B C 1
ATOM 1711 O O . HIS B 1 59 ? 6.711 -14.984 -7.078 1 95.5 59 HIS B O 1
ATOM 1717 N N . HIS B 1 60 ? 6.668 -13.859 -5.156 1 95.12 60 HIS B N 1
ATOM 1718 C CA . HIS B 1 60 ? 8.094 -13.586 -5.242 1 95.12 60 HIS B CA 1
ATOM 1719 C C . HIS B 1 60 ? 8.914 -14.867 -5.121 1 95.12 60 HIS B C 1
ATOM 1721 O O . HIS B 1 60 ? 9.922 -15.031 -5.816 1 95.12 60 HIS B O 1
ATOM 1727 N N . VAL B 1 61 ? 8.539 -15.695 -4.191 1 96.88 61 VAL B N 1
ATOM 1728 C CA . VAL B 1 61 ? 9.242 -16.969 -4.031 1 96.88 61 VAL B CA 1
ATOM 1729 C C . VAL B 1 61 ? 9.172 -17.766 -5.328 1 96.88 61 VAL B C 1
ATOM 1731 O O . VAL B 1 61 ? 10.133 -18.438 -5.707 1 96.88 61 VAL B O 1
ATOM 1734 N N . PHE B 1 62 ? 8.031 -17.656 -6 1 95.94 62 PHE B N 1
ATOM 1735 C CA . PHE B 1 62 ? 7.82 -18.406 -7.234 1 95.94 62 PHE B CA 1
ATOM 1736 C C . PHE B 1 62 ? 8.617 -17.781 -8.383 1 95.94 62 PHE B C 1
ATOM 1738 O O . PHE B 1 62 ? 8.984 -18.469 -9.336 1 95.94 62 PHE B O 1
ATOM 1745 N N . HIS B 1 63 ? 8.844 -16.516 -8.32 1 91.06 63 HIS B N 1
ATOM 1746 C CA . HIS B 1 63 ? 9.469 -15.773 -9.406 1 91.06 63 HIS B CA 1
ATOM 1747 C C . HIS B 1 63 ? 10.805 -16.391 -9.797 1 91.06 63 HIS B C 1
ATOM 1749 O O . HIS B 1 63 ? 11.648 -16.656 -8.945 1 91.06 63 HIS B O 1
ATOM 1755 N N . ARG B 1 64 ? 11.008 -16.656 -11.07 1 87.19 64 ARG B N 1
ATOM 1756 C CA . ARG B 1 64 ? 12.188 -17.25 -11.703 1 87.19 64 ARG B CA 1
ATOM 1757 C C . ARG B 1 64 ? 12.461 -18.656 -11.172 1 87.19 64 ARG B C 1
ATOM 1759 O O . ARG B 1 64 ? 13.531 -19.203 -11.398 1 87.19 64 ARG B O 1
ATOM 1766 N N . GLN B 1 65 ? 11.641 -19.188 -10.398 1 85.81 65 GLN B N 1
ATOM 1767 C CA . GLN B 1 65 ? 11.633 -20.562 -9.914 1 85.81 65 GLN B CA 1
ATOM 1768 C C . GLN B 1 65 ? 12.969 -20.922 -9.281 1 85.81 65 GLN B C 1
ATOM 1770 O O . GLN B 1 65 ? 13.516 -22 -9.555 1 85.81 65 GLN B O 1
ATOM 1775 N N . ARG B 1 66 ? 13.609 -20.047 -8.602 1 90.06 66 ARG B N 1
ATOM 1776 C CA . ARG B 1 66 ? 14.828 -20.266 -7.824 1 90.06 66 ARG B CA 1
ATOM 1777 C C . ARG B 1 66 ? 14.57 -20.062 -6.332 1 90.06 66 ARG B C 1
ATOM 1779 O O . ARG B 1 66 ? 13.805 -19.188 -5.941 1 90.06 66 ARG B O 1
ATOM 1786 N N . PRO B 1 67 ? 15.203 -20.938 -5.566 1 93.75 67 PRO B N 1
ATOM 1787 C CA . PRO B 1 67 ? 15.047 -20.766 -4.117 1 93.75 67 PRO B CA 1
ATOM 1788 C C . PRO B 1 67 ? 15.555 -19.422 -3.619 1 93.75 67 PRO B C 1
ATOM 1790 O O . PRO B 1 67 ? 16.531 -18.891 -4.148 1 93.75 67 PRO B O 1
ATOM 1793 N N . LYS B 1 68 ? 14.828 -18.875 -2.695 1 96.31 68 LYS B N 1
ATOM 1794 C CA . LYS B 1 68 ? 15.164 -17.547 -2.172 1 96.31 68 LYS B CA 1
ATOM 1795 C C . LYS B 1 68 ? 15.383 -17.594 -0.662 1 96.31 68 LYS B C 1
ATOM 1797 O O . LYS B 1 68 ? 14.742 -18.375 0.04 1 96.31 68 LYS B O 1
ATOM 1802 N N . LYS B 1 69 ? 16.281 -16.688 -0.249 1 96.19 69 LYS B N 1
ATOM 1803 C CA . LYS B 1 69 ? 16.5 -16.5 1.184 1 96.19 69 LYS B CA 1
ATOM 1804 C C . LYS B 1 69 ? 15.625 -15.359 1.716 1 96.19 69 LYS B C 1
ATOM 1806 O O . LYS B 1 69 ? 15.25 -14.453 0.967 1 96.19 69 LYS B O 1
ATOM 1811 N N . LEU B 1 70 ? 15.375 -15.484 3.014 1 96.31 70 LEU B N 1
ATOM 1812 C CA . LEU B 1 70 ? 14.562 -14.477 3.689 1 96.31 70 LEU B CA 1
ATOM 1813 C C . LEU B 1 70 ? 15.086 -13.078 3.4 1 96.31 70 LEU B C 1
ATOM 1815 O O . LEU B 1 70 ? 14.312 -12.188 3.023 1 96.31 70 LEU B O 1
ATOM 1819 N N . ALA B 1 71 ? 16.359 -12.844 3.506 1 95.44 71 ALA B N 1
ATOM 1820 C CA . ALA B 1 71 ? 16.953 -11.523 3.34 1 95.44 71 ALA B CA 1
ATOM 1821 C C . ALA B 1 71 ? 16.766 -11.008 1.916 1 95.44 71 ALA B C 1
ATOM 1823 O O . ALA B 1 71 ? 16.516 -9.82 1.707 1 95.44 71 ALA B O 1
ATOM 1824 N N . ASP B 1 72 ? 16.891 -11.891 0.971 1 95.25 72 ASP B N 1
ATOM 1825 C CA . ASP B 1 72 ? 16.719 -11.531 -0.432 1 95.25 72 ASP B CA 1
ATOM 1826 C C . ASP B 1 72 ? 15.281 -11.109 -0.72 1 95.25 72 ASP B C 1
ATOM 1828 O O . ASP B 1 72 ? 15.039 -10.164 -1.474 1 95.25 72 ASP B O 1
ATOM 1832 N N . ILE B 1 73 ? 14.359 -11.836 -0.139 1 96.25 73 ILE B N 1
ATOM 1833 C CA . ILE B 1 73 ? 12.945 -11.531 -0.322 1 96.25 73 ILE B CA 1
ATOM 1834 C C . ILE B 1 73 ? 12.625 -10.156 0.26 1 96.25 73 ILE B C 1
ATOM 1836 O O . ILE B 1 73 ? 12.008 -9.32 -0.403 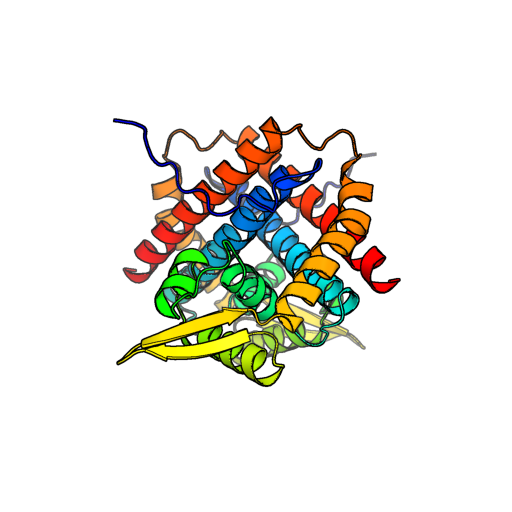1 96.25 73 ILE B O 1
ATOM 1840 N N . CYS B 1 74 ? 13.07 -9.867 1.456 1 96 74 CYS B N 1
ATOM 1841 C CA . CYS B 1 74 ? 12.859 -8.578 2.104 1 96 74 CYS B CA 1
ATOM 1842 C C . CYS B 1 74 ? 13.422 -7.441 1.251 1 96 74 CYS B C 1
ATOM 1844 O O . CYS B 1 74 ? 12.75 -6.426 1.045 1 96 74 CYS B O 1
ATOM 1846 N N . PHE B 1 75 ? 14.57 -7.637 0.758 1 93.19 75 PHE B N 1
ATOM 1847 C CA . PHE B 1 75 ? 15.258 -6.629 -0.039 1 93.19 75 PHE B CA 1
ATOM 1848 C C . PHE B 1 75 ? 14.469 -6.309 -1.305 1 93.19 75 PHE B C 1
ATOM 1850 O O . PHE B 1 75 ? 14.195 -5.145 -1.593 1 93.19 75 PHE B O 1
ATOM 1857 N N . THR B 1 76 ? 14.102 -7.332 -2.059 1 92.62 76 THR B N 1
ATOM 1858 C CA . THR B 1 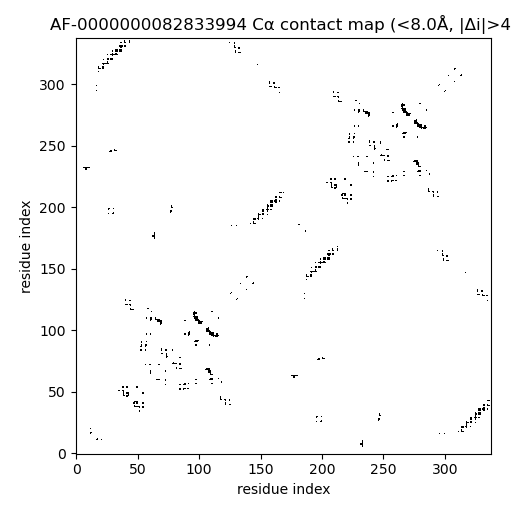76 ? 13.438 -7.148 -3.342 1 92.62 76 THR B CA 1
ATOM 1859 C C . THR B 1 76 ? 12.055 -6.523 -3.15 1 92.62 76 THR B C 1
ATOM 1861 O O . THR B 1 76 ? 11.625 -5.695 -3.957 1 92.62 76 THR B O 1
ATOM 1864 N N . LEU B 1 77 ? 11.352 -6.855 -2.102 1 92.81 77 LEU B N 1
ATOM 1865 C CA . LEU B 1 77 ? 10 -6.359 -1.862 1 92.81 77 LEU B CA 1
ATOM 1866 C C . LEU B 1 77 ? 10.031 -5.051 -1.084 1 92.81 77 LEU B C 1
ATOM 1868 O O . LEU B 1 77 ? 8.984 -4.465 -0.807 1 92.81 77 LEU B O 1
ATOM 1872 N N . ASN B 1 78 ? 11.172 -4.57 -0.722 1 93.5 78 ASN B N 1
ATOM 1873 C CA . ASN B 1 78 ? 11.352 -3.326 0.015 1 93.5 78 ASN B CA 1
ATOM 1874 C C . ASN B 1 78 ? 10.594 -3.346 1.342 1 93.5 78 ASN B C 1
ATOM 1876 O O . ASN B 1 78 ? 9.867 -2.404 1.66 1 93.5 78 ASN B O 1
ATOM 1880 N N . VAL B 1 79 ? 10.766 -4.488 2.059 1 93.62 79 VAL B N 1
ATOM 1881 C CA . VAL B 1 79 ? 10.195 -4.656 3.391 1 93.62 79 VAL B CA 1
ATOM 1882 C C . VAL B 1 79 ? 11.312 -4.648 4.438 1 93.62 79 VAL B C 1
ATOM 1884 O O . VAL B 1 79 ? 12.148 -5.551 4.465 1 93.62 79 VAL B O 1
ATOM 1887 N N . GLU B 1 80 ? 11.336 -3.715 5.344 1 91.31 80 GLU B N 1
ATOM 1888 C CA . GLU B 1 80 ? 12.391 -3.58 6.348 1 91.31 80 GLU B CA 1
ATOM 1889 C C . GLU B 1 80 ? 12.164 -4.543 7.512 1 91.31 80 GLU B C 1
ATOM 1891 O O . GLU B 1 80 ? 13.125 -5.102 8.047 1 91.31 80 GLU B O 1
ATOM 1896 N N . ASP B 1 81 ? 10.961 -4.766 7.93 1 92.19 81 ASP B N 1
ATOM 1897 C CA . ASP B 1 81 ? 10.648 -5.633 9.062 1 92.19 81 ASP B CA 1
ATOM 1898 C C . ASP B 1 81 ? 10.656 -7.102 8.648 1 92.19 81 ASP B C 1
ATOM 1900 O O . ASP B 1 81 ? 9.664 -7.613 8.125 1 92.19 81 ASP B O 1
ATOM 1904 N N . THR B 1 82 ? 11.734 -7.789 8.953 1 95.06 82 THR B N 1
ATOM 1905 C CA . THR B 1 82 ? 11.953 -9.156 8.516 1 95.06 82 THR B CA 1
ATOM 1906 C C . THR B 1 82 ? 10.906 -10.094 9.117 1 95.06 82 THR B C 1
ATOM 1908 O O . THR B 1 82 ? 10.594 -11.133 8.531 1 95.06 82 THR B O 1
ATOM 1911 N N . HIS B 1 83 ? 10.359 -9.75 10.281 1 95.88 83 HIS B N 1
ATOM 1912 C CA . HIS B 1 83 ? 9.375 -10.609 10.938 1 95.88 83 HIS B CA 1
ATOM 1913 C C . HIS B 1 83 ? 8.102 -10.727 10.102 1 95.88 83 HIS B C 1
ATOM 1915 O O . HIS B 1 83 ? 7.441 -11.766 10.117 1 95.88 83 HIS B O 1
ATOM 1921 N N . ILE B 1 84 ? 7.844 -9.672 9.352 1 94.75 84 ILE B N 1
ATOM 1922 C CA . ILE B 1 84 ? 6.652 -9.656 8.516 1 94.75 84 ILE B CA 1
ATOM 1923 C C . ILE B 1 84 ? 6.777 -10.703 7.418 1 94.75 84 ILE B C 1
ATOM 1925 O O . ILE B 1 84 ? 5.867 -11.516 7.215 1 94.75 84 ILE B O 1
ATOM 1929 N N . VAL B 1 85 ? 7.895 -10.742 6.723 1 97 85 VAL B N 1
ATOM 1930 C CA . VAL B 1 85 ? 8.133 -11.688 5.637 1 97 85 VAL B CA 1
ATOM 1931 C C . VAL B 1 85 ? 8.297 -13.102 6.199 1 97 85 VAL B C 1
ATOM 1933 O O . VAL B 1 85 ? 7.781 -14.062 5.629 1 97 85 VAL B O 1
ATOM 1936 N N . ASN B 1 86 ? 9 -13.203 7.32 1 97.94 86 ASN B N 1
ATOM 1937 C CA . ASN B 1 86 ? 9.195 -14.5 7.945 1 97.94 86 ASN B CA 1
ATOM 1938 C C . ASN B 1 86 ? 7.871 -15.156 8.32 1 97.94 86 ASN B C 1
ATOM 1940 O O . ASN B 1 86 ? 7.688 -16.359 8.109 1 97.94 86 ASN B O 1
ATOM 1944 N N . TYR B 1 87 ? 6.957 -14.367 8.82 1 97.69 87 TYR B N 1
ATOM 1945 C CA . TYR B 1 87 ? 5.645 -14.883 9.203 1 97.69 87 TYR B CA 1
ATOM 1946 C C . TYR B 1 87 ? 4.863 -15.336 7.977 1 97.69 87 TYR B C 1
ATOM 1948 O O . TYR B 1 87 ? 4.176 -16.359 8.016 1 97.69 87 TYR B O 1
ATOM 1956 N N . ALA B 1 88 ? 4.957 -14.57 6.953 1 98.19 88 ALA B N 1
ATOM 1957 C CA . ALA B 1 88 ? 4.305 -14.961 5.703 1 98.19 88 ALA B CA 1
ATOM 1958 C C . ALA B 1 88 ? 4.855 -16.281 5.188 1 98.19 88 ALA B C 1
ATOM 1960 O O . ALA B 1 88 ? 4.098 -17.156 4.762 1 98.19 88 ALA B O 1
ATOM 1961 N N . LEU B 1 89 ? 6.164 -16.438 5.242 1 98.25 89 LEU B N 1
ATOM 1962 C CA . LEU B 1 89 ? 6.805 -17.672 4.777 1 98.25 89 LEU B CA 1
ATOM 1963 C C . LEU B 1 89 ? 6.375 -18.859 5.621 1 98.25 89 LEU B C 1
ATOM 1965 O O . LEU B 1 89 ? 6.094 -19.938 5.082 1 98.25 89 LEU B O 1
ATOM 1969 N N . LYS B 1 90 ? 6.297 -18.656 6.91 1 98.12 90 LYS B N 1
ATOM 1970 C CA . LYS B 1 90 ? 5.855 -19.719 7.805 1 98.12 90 LYS B CA 1
ATOM 1971 C C . LYS B 1 90 ? 4.41 -20.109 7.52 1 98.12 90 LYS B C 1
ATOM 1973 O O . LYS B 1 90 ? 4.074 -21.297 7.516 1 98.12 90 LYS B O 1
ATOM 1978 N N . LYS B 1 91 ? 3.6 -19.125 7.32 1 98.38 91 LYS B N 1
ATOM 1979 C CA . LYS B 1 91 ? 2.199 -19.359 6.996 1 98.38 91 LYS B CA 1
ATOM 1980 C C . LYS B 1 91 ? 2.068 -20.141 5.691 1 98.38 91 LYS B C 1
ATOM 1982 O O . LYS B 1 91 ? 1.337 -21.141 5.625 1 98.38 91 LYS B O 1
ATOM 1987 N N . LEU B 1 92 ? 2.773 -19.719 4.652 1 98.62 92 LEU B N 1
ATOM 1988 C CA . LEU B 1 92 ? 2.73 -20.359 3.346 1 98.62 92 LEU B CA 1
ATOM 1989 C C . LEU B 1 92 ? 3.291 -21.781 3.422 1 98.62 92 LEU B C 1
ATOM 1991 O O . LEU B 1 92 ? 2.83 -22.672 2.711 1 98.62 92 LEU B O 1
ATOM 1995 N N . ASP B 1 93 ? 4.285 -22 4.273 1 98.31 93 ASP B N 1
ATOM 1996 C CA . ASP B 1 93 ? 4.848 -23.312 4.512 1 98.31 93 ASP B CA 1
ATOM 1997 C C . ASP B 1 93 ? 3.822 -24.234 5.176 1 98.31 93 ASP B C 1
ATOM 1999 O O . ASP B 1 93 ? 3.668 -25.391 4.773 1 98.31 93 ASP B O 1
ATOM 2003 N N . ARG B 1 94 ? 3.115 -23.719 6.199 1 98 94 ARG B N 1
ATOM 2004 C CA . ARG B 1 94 ? 2.078 -24.469 6.891 1 98 94 ARG B CA 1
ATOM 2005 C C . ARG B 1 94 ? 0.959 -24.875 5.934 1 98 94 ARG B C 1
ATOM 2007 O O . ARG B 1 94 ? 0.377 -25.953 6.066 1 98 94 ARG B O 1
ATOM 2014 N N . LEU B 1 95 ? 0.688 -24.016 4.934 1 98.19 95 LEU B N 1
ATOM 2015 C CA . LEU B 1 95 ? -0.366 -24.266 3.955 1 98.19 95 LEU B CA 1
ATOM 2016 C C . LEU B 1 95 ? 0.117 -25.219 2.865 1 98.19 95 LEU B C 1
ATOM 2018 O O . LEU B 1 95 ? -0.665 -25.641 2.012 1 98.19 95 LEU B O 1
ATOM 2022 N N . GLY B 1 96 ? 1.422 -25.516 2.871 1 98.19 96 GLY B N 1
ATOM 2023 C CA . GLY B 1 96 ? 1.981 -26.516 1.973 1 98.19 96 GLY B CA 1
ATOM 2024 C C . GLY B 1 96 ? 2.271 -25.969 0.585 1 98.19 96 GLY B C 1
ATOM 2025 O O . GLY B 1 96 ? 2.537 -26.734 -0.343 1 98.19 96 GLY B O 1
ATOM 2026 N N . VAL B 1 97 ? 2.244 -24.625 0.368 1 98.62 97 VAL B N 1
ATOM 2027 C CA . VAL B 1 97 ? 2.393 -24.062 -0.969 1 98.62 97 VAL B CA 1
ATOM 2028 C C . VAL B 1 97 ? 3.803 -23.5 -1.143 1 98.62 97 VAL B C 1
ATOM 2030 O O . VAL B 1 97 ? 4.234 -23.219 -2.264 1 98.62 97 VAL B O 1
ATOM 2033 N N . VAL B 1 98 ? 4.547 -23.312 -0.06 1 98.44 98 VAL B N 1
ATOM 2034 C CA . VAL B 1 98 ? 5.961 -22.969 -0.015 1 98.44 98 VAL B CA 1
ATOM 2035 C C . VAL B 1 98 ? 6.703 -23.938 0.909 1 98.44 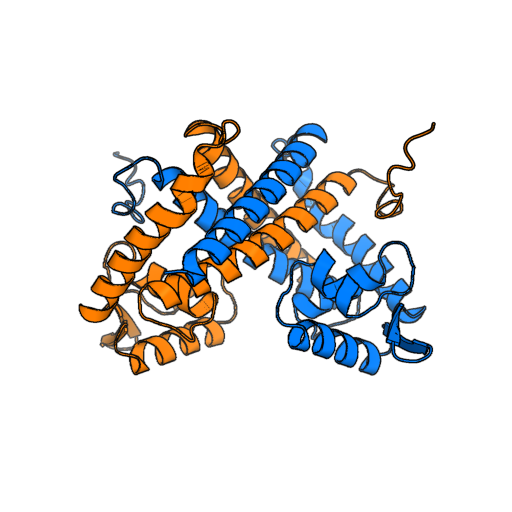98 VAL B C 1
ATOM 2037 O O . VAL B 1 98 ? 6.129 -24.438 1.878 1 98.44 98 VAL B O 1
ATOM 2040 N N . LYS B 1 99 ? 7.898 -24.203 0.603 1 98 99 LYS B N 1
ATOM 2041 C CA . LYS B 1 99 ? 8.719 -25.078 1.445 1 98 99 LYS B CA 1
ATOM 2042 C C . LYS B 1 99 ? 10.078 -24.438 1.735 1 98 99 LYS B C 1
ATOM 2044 O O . LYS B 1 99 ? 10.703 -23.859 0.843 1 98 99 LYS B O 1
ATOM 2049 N N . GLY B 1 100 ? 10.461 -24.469 2.967 1 97 100 GLY B N 1
ATOM 2050 C CA . GLY B 1 100 ? 11.789 -24.031 3.373 1 97 100 GLY B CA 1
ATOM 2051 C C . GLY B 1 100 ? 12.758 -25.172 3.561 1 97 100 GLY B C 1
ATOM 2052 O O . GLY B 1 100 ? 12.414 -26.203 4.152 1 97 100 GLY B O 1
ATOM 2053 N N . GLU B 1 101 ? 13.906 -25.094 3.012 1 95.75 101 GLU B N 1
ATOM 2054 C CA . GLU B 1 101 ? 14.961 -26.094 3.176 1 95.75 101 GLU B CA 1
ATOM 2055 C C . GLU B 1 101 ? 16.234 -25.453 3.729 1 95.75 101 GLU B C 1
ATOM 2057 O O . GLU B 1 101 ? 16.688 -24.422 3.23 1 95.75 101 GLU B O 1
ATOM 2062 N N . ARG B 1 102 ? 16.688 -26.094 4.73 1 92.75 102 ARG B N 1
ATOM 2063 C CA . ARG B 1 102 ? 17.891 -25.578 5.371 1 92.75 102 ARG B CA 1
ATOM 2064 C C . ARG B 1 102 ? 19.156 -26.031 4.637 1 92.75 102 ARG B C 1
ATOM 2066 O O . ARG B 1 102 ? 19.281 -27.203 4.285 1 92.75 102 ARG B O 1
ATOM 2073 N N . ALA B 1 103 ? 19.969 -25.156 4.254 1 89.31 103 ALA B N 1
ATOM 2074 C CA . ALA B 1 103 ? 21.312 -25.391 3.748 1 89.31 103 ALA B CA 1
ATOM 2075 C C . ALA B 1 103 ? 22.359 -24.656 4.586 1 89.31 103 ALA B C 1
ATOM 2077 O O . ALA B 1 103 ? 22.562 -23.453 4.418 1 89.31 103 ALA B O 1
ATOM 2078 N N . SER B 1 104 ? 22.891 -25.406 5.473 1 86 104 SER B N 1
ATOM 2079 C CA . SER B 1 104 ? 23.844 -24.828 6.426 1 86 104 SER B CA 1
ATOM 2080 C C . SER B 1 104 ? 23.156 -23.828 7.355 1 86 104 SER B C 1
ATOM 2082 O O . SER B 1 104 ? 22.156 -24.172 8.008 1 86 104 SER B O 1
ATOM 2084 N N . LYS B 1 105 ? 23.547 -22.562 7.391 1 89.25 105 LYS B N 1
ATOM 2085 C CA . LYS B 1 105 ? 23.047 -21.578 8.352 1 89.25 105 LYS B CA 1
ATOM 2086 C C . LYS B 1 105 ? 21.875 -20.797 7.758 1 89.25 105 LYS B C 1
ATOM 2088 O O . LYS B 1 105 ? 21.297 -19.953 8.438 1 89.25 105 LYS B O 1
ATOM 2093 N N . GLU B 1 106 ? 21.547 -21.172 6.496 1 91.81 106 GLU B N 1
ATOM 2094 C CA . GLU B 1 106 ? 20.5 -20.391 5.848 1 91.81 106 GLU B CA 1
ATOM 2095 C C . GLU B 1 106 ? 19.328 -21.281 5.422 1 91.81 106 GLU B C 1
ATOM 2097 O O . GLU B 1 106 ? 19.516 -22.484 5.195 1 91.81 106 GLU B O 1
ATOM 2102 N N 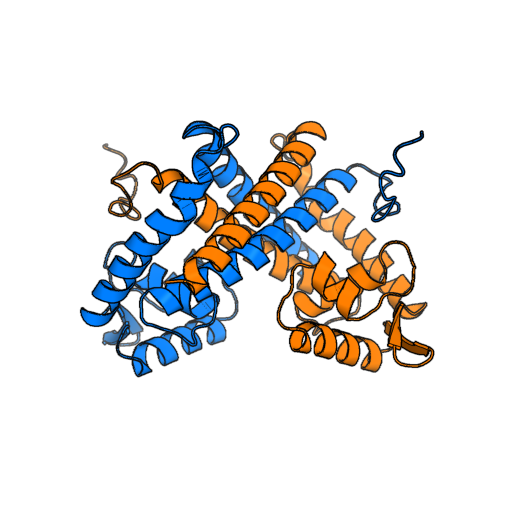. VAL B 1 107 ? 18.203 -20.703 5.473 1 96.12 107 VAL B N 1
ATOM 2103 C CA . VAL B 1 107 ? 17.031 -21.391 4.957 1 96.12 107 VAL B CA 1
ATOM 2104 C C . VAL B 1 107 ? 16.672 -20.844 3.58 1 96.12 107 VAL B C 1
ATOM 2106 O O . VAL B 1 107 ? 16.609 -19.625 3.385 1 96.12 107 VAL B O 1
ATOM 2109 N N . PHE B 1 108 ? 16.453 -21.734 2.609 1 97.38 108 PHE B N 1
ATOM 2110 C CA . PHE B 1 108 ? 16.031 -21.375 1.261 1 97.38 108 PHE B CA 1
ATOM 2111 C C . PHE B 1 108 ? 14.586 -21.797 1.017 1 97.38 108 PHE B C 1
ATOM 2113 O O . PHE B 1 108 ? 14.203 -22.922 1.338 1 97.38 108 PHE B O 1
ATOM 2120 N N . TYR B 1 109 ? 13.781 -20.875 0.455 1 98.06 109 TYR B N 1
ATOM 2121 C CA . TYR B 1 109 ? 12.359 -21.125 0.253 1 98.06 109 TYR B CA 1
ATOM 2122 C C . TYR B 1 109 ? 12.039 -21.312 -1.226 1 98.06 109 TYR B C 1
ATOM 2124 O O . TYR B 1 109 ? 12.57 -20.594 -2.074 1 98.06 109 TYR B O 1
ATOM 2132 N N . SER B 1 110 ? 11.234 -22.297 -1.5 1 98.06 110 SER B N 1
ATOM 2133 C CA . SER B 1 110 ? 10.758 -22.547 -2.855 1 98.06 110 SER B CA 1
ATOM 2134 C C . SER B 1 110 ? 9.266 -22.859 -2.863 1 98.06 110 SER B C 1
ATOM 2136 O O . SER B 1 110 ? 8.695 -23.234 -1.835 1 98.06 110 SER B O 1
ATOM 2138 N N . VAL B 1 111 ? 8.672 -22.641 -4.035 1 98 111 VAL B N 1
ATOM 2139 C CA . VAL B 1 111 ? 7.262 -22.969 -4.191 1 98 111 VAL B CA 1
ATOM 2140 C C . VAL B 1 111 ? 7.098 -24.453 -4.484 1 98 111 VAL B C 1
ATOM 2142 O O . VAL B 1 111 ? 7.867 -25.031 -5.258 1 98 111 VAL B O 1
ATOM 2145 N N . THR B 1 112 ? 6.117 -25.109 -3.875 1 98.19 112 THR B N 1
ATOM 2146 C CA . THR B 1 112 ? 5.809 -26.516 -4.117 1 98.19 112 THR B CA 1
ATOM 2147 C C . THR B 1 112 ? 5.039 -26.672 -5.422 1 98.19 112 THR B C 1
ATOM 2149 O O . THR B 1 112 ? 4.562 -25.703 -6 1 98.19 112 THR B O 1
ATOM 2152 N N . PRO B 1 113 ? 4.922 -27.906 -5.895 1 97.88 113 PRO B N 1
ATOM 2153 C CA . PRO B 1 113 ? 4.098 -28.141 -7.082 1 97.88 113 PRO B CA 1
ATOM 2154 C C . PRO B 1 113 ? 2.656 -27.656 -6.902 1 97.88 113 PRO B C 1
ATOM 2156 O O . PRO B 1 113 ? 2.07 -27.094 -7.82 1 97.88 113 PRO B O 1
ATOM 2159 N N . GLU B 1 114 ? 2.09 -27.906 -5.719 1 98.06 114 GLU B N 1
ATOM 2160 C CA . GLU B 1 114 ? 0.75 -27.422 -5.414 1 98.06 114 GLU B CA 1
ATOM 2161 C C . GLU B 1 114 ? 0.698 -25.891 -5.469 1 98.06 114 GLU B C 1
ATOM 2163 O O . GLU B 1 114 ? -0.256 -25.312 -5.996 1 98.06 114 GLU B O 1
ATOM 2168 N N . GLY B 1 115 ? 1.721 -25.25 -4.891 1 98.31 115 GLY B N 1
ATOM 2169 C CA . GLY B 1 115 ? 1.811 -23.812 -4.945 1 98.31 115 GLY B CA 1
ATOM 2170 C C . GLY B 1 115 ? 1.924 -23.266 -6.359 1 98.31 115 GLY B C 1
ATOM 2171 O O . GLY B 1 115 ? 1.288 -22.266 -6.703 1 98.31 115 GLY B O 1
ATOM 2172 N N . ALA B 1 116 ? 2.668 -23.953 -7.137 1 97.81 116 ALA B N 1
ATOM 2173 C CA . ALA B 1 116 ? 2.85 -23.547 -8.531 1 97.81 116 ALA B CA 1
ATOM 2174 C C . ALA B 1 116 ? 1.534 -23.625 -9.297 1 97.81 116 ALA B C 1
ATOM 2176 O O . ALA B 1 116 ? 1.244 -22.766 -10.133 1 97.81 116 ALA B O 1
ATOM 2177 N N . ALA B 1 117 ? 0.791 -24.656 -9.023 1 98.25 117 ALA B N 1
ATOM 2178 C CA . ALA B 1 117 ? -0.509 -24.812 -9.664 1 98.25 117 ALA B CA 1
ATOM 2179 C C . ALA B 1 117 ? -1.455 -23.688 -9.297 1 98.25 117 ALA B C 1
ATOM 2181 O O . ALA B 1 117 ? -2.195 -23.172 -10.141 1 98.25 117 ALA B O 1
ATOM 2182 N N . ILE B 1 118 ? -1.422 -23.25 -8.07 1 98.31 118 ILE B N 1
ATOM 2183 C CA . ILE B 1 118 ? -2.279 -22.172 -7.598 1 98.31 118 ILE B CA 1
ATOM 2184 C C . ILE B 1 118 ? -1.864 -20.844 -8.25 1 98.31 118 ILE B C 1
ATOM 2186 O O . ILE B 1 118 ? -2.715 -20.062 -8.664 1 98.31 118 ILE B O 1
ATOM 2190 N N . ILE B 1 119 ? -0.587 -20.625 -8.359 1 97.19 119 ILE B N 1
ATOM 2191 C CA . ILE B 1 119 ? -0.087 -19.406 -8.977 1 97.19 119 ILE B CA 1
ATOM 2192 C C . ILE B 1 119 ? -0.486 -19.375 -10.453 1 97.19 119 ILE B C 1
ATOM 2194 O O . ILE B 1 119 ? -0.83 -18.312 -10.984 1 97.19 119 ILE B O 1
ATOM 2198 N N . LYS B 1 120 ? -0.445 -20.516 -11.055 1 96.88 120 LYS B N 1
ATOM 2199 C CA . LYS B 1 120 ? -0.89 -20.609 -12.445 1 96.88 120 LYS B CA 1
ATOM 2200 C C . LYS B 1 120 ? -2.365 -20.234 -12.57 1 96.88 120 LYS B C 1
ATOM 2202 O O . LYS B 1 120 ? -2.746 -19.469 -13.461 1 96.88 120 LYS B O 1
ATOM 2207 N N . ARG B 1 121 ? -3.18 -20.812 -11.703 1 97.25 121 ARG B N 1
ATOM 2208 C CA . ARG B 1 121 ? -4.602 -20.469 -11.695 1 97.25 121 ARG B CA 1
ATOM 2209 C C . ARG B 1 121 ? -4.816 -18.984 -11.43 1 97.25 121 ARG B C 1
ATOM 2211 O O . ARG B 1 121 ? -5.695 -18.359 -12.031 1 97.25 121 ARG B O 1
ATOM 2218 N N . TYR B 1 122 ? -4.039 -18.422 -10.5 1 96.5 122 TYR B N 1
ATOM 2219 C CA . TYR B 1 122 ? -4.062 -17 -10.227 1 96.5 122 TYR B CA 1
ATOM 2220 C C . TYR B 1 122 ? -3.857 -16.203 -11.516 1 96.5 122 TYR B C 1
ATOM 2222 O O . TYR B 1 122 ? -4.578 -15.234 -11.773 1 96.5 122 TYR B O 1
ATOM 2230 N N . GLY B 1 123 ? -2.836 -16.609 -12.289 1 93.56 123 GLY B N 1
ATOM 2231 C CA . GLY B 1 123 ? -2.557 -15.945 -13.547 1 93.56 123 GLY B CA 1
ATOM 2232 C C . GLY B 1 123 ? -3.725 -15.977 -14.516 1 93.56 123 GLY B C 1
ATOM 2233 O O . GLY B 1 123 ? -4.012 -14.984 -15.188 1 93.56 123 GLY B O 1
ATOM 2234 N N . GLU B 1 124 ? -4.422 -17.047 -14.586 1 93.81 124 GLU B N 1
ATOM 2235 C CA . GLU B 1 124 ? -5.57 -17.203 -15.469 1 93.81 124 GLU B CA 1
ATOM 2236 C C . GLU B 1 124 ? -6.727 -16.297 -15.047 1 93.81 124 GLU B C 1
ATOM 2238 O O . GLU B 1 124 ? -7.352 -15.648 -15.891 1 93.81 124 GLU B O 1
ATOM 2243 N N . ILE B 1 125 ? -6.965 -16.297 -13.773 1 94 125 ILE B N 1
ATOM 2244 C CA . ILE B 1 125 ? -8.031 -15.461 -13.227 1 94 125 ILE B CA 1
ATOM 2245 C C . ILE B 1 125 ? -7.707 -13.984 -13.445 1 94 125 ILE B C 1
ATOM 2247 O O . ILE B 1 125 ? -8.578 -13.195 -13.805 1 94 125 ILE B O 1
ATOM 2251 N N . ARG B 1 126 ? -6.457 -13.68 -13.156 1 92.56 126 ARG B N 1
ATOM 2252 C CA . ARG B 1 126 ? -5.992 -12.312 -13.375 1 92.56 126 ARG B CA 1
ATOM 2253 C C . ARG B 1 126 ? -6.25 -11.867 -14.805 1 92.56 126 ARG B C 1
ATOM 2255 O O . ARG B 1 126 ? -6.734 -10.758 -15.039 1 92.56 126 ARG B O 1
ATOM 2262 N N . GLU B 1 127 ? -5.965 -12.68 -15.734 1 88 127 GLU B N 1
ATOM 2263 C CA . GLU B 1 127 ? -6.191 -12.367 -17.141 1 88 127 GLU B CA 1
ATOM 2264 C C . GLU B 1 127 ? -7.68 -12.172 -17.438 1 88 127 GLU B C 1
ATOM 2266 O O . GLU B 1 127 ? -8.062 -11.266 -18.172 1 88 127 GLU B O 1
ATOM 2271 N N . GLN B 1 128 ? -8.453 -12.992 -16.953 1 88.69 128 GLN B N 1
ATOM 2272 C CA . GLN B 1 128 ? -9.898 -12.945 -17.156 1 88.69 128 GLN B CA 1
ATOM 2273 C C . GLN B 1 128 ? -10.5 -11.672 -16.578 1 88.69 128 GLN B C 1
ATOM 2275 O O . GLN B 1 128 ? -11.359 -11.047 -17.188 1 88.69 128 GLN B O 1
ATOM 2280 N N . CYS B 1 129 ? -10.055 -11.281 -15.414 1 90.38 129 CYS B N 1
ATOM 2281 C CA . CYS B 1 129 ? -10.688 -10.195 -14.672 1 90.38 129 CYS B CA 1
ATOM 2282 C C . CYS B 1 129 ? -10.078 -8.852 -15.047 1 90.38 129 CYS B C 1
ATOM 2284 O O . CYS B 1 129 ? -10.781 -7.844 -15.094 1 90.38 129 CYS B O 1
ATOM 2286 N N . LEU B 1 130 ? -8.75 -8.711 -15.234 1 83.69 130 LEU B N 1
ATOM 2287 C CA . LEU B 1 130 ? -8.086 -7.434 -15.484 1 83.69 130 LEU B CA 1
ATOM 2288 C C . LEU B 1 130 ? -8.117 -7.082 -16.969 1 83.69 130 LEU B C 1
ATOM 2290 O O . LEU B 1 130 ? -8.273 -5.914 -17.328 1 83.69 130 LEU B O 1
ATOM 2294 N N . THR B 1 131 ? -7.691 -7.934 -17.828 1 67.5 131 THR B N 1
ATOM 2295 C CA . THR B 1 131 ? -7.633 -7.668 -19.25 1 67.5 131 THR B CA 1
ATOM 2296 C C . THR B 1 131 ? -9.008 -7.297 -19.797 1 67.5 131 THR B C 1
ATOM 2298 O O . THR B 1 131 ? -9.125 -6.48 -20.719 1 67.5 131 THR B O 1
ATOM 2301 N N . ALA B 1 132 ? -9.93 -7.883 -19.25 1 58.62 132 ALA B N 1
ATOM 2302 C CA . ALA B 1 132 ? -11.273 -7.496 -19.672 1 58.62 132 ALA B CA 1
ATOM 2303 C C . ALA B 1 132 ? -11.531 -6.016 -19.422 1 58.62 132 ALA B C 1
ATOM 2305 O O . ALA B 1 132 ? -12.289 -5.371 -20.156 1 58.62 132 ALA B O 1
ATOM 2306 N N . GLY B 1 133 ? -10.883 -5.512 -18.469 1 54.19 133 GLY B N 1
ATOM 2307 C CA . GLY B 1 133 ? -11.078 -4.117 -18.094 1 54.19 133 GLY B CA 1
ATOM 2308 C C . GLY B 1 133 ? -10.109 -3.178 -18.797 1 54.19 133 GLY B C 1
ATOM 2309 O O . GLY B 1 133 ? -10.312 -1.963 -18.797 1 54.19 133 GLY B O 1
ATOM 2310 N N . LEU B 1 134 ? -8.859 -3.668 -19.125 1 57.06 134 LEU B N 1
ATOM 2311 C CA . LEU B 1 134 ? -7.836 -2.824 -19.734 1 57.06 134 LEU B CA 1
ATOM 2312 C C . LEU B 1 134 ? -8.203 -2.453 -21.156 1 57.06 134 LEU B C 1
ATOM 2314 O O . LEU B 1 134 ? -7.551 -1.603 -21.781 1 57.06 134 LEU B O 1
ATOM 2318 N N . ASP B 1 135 ? -9.203 -3.213 -21.812 1 47.66 135 ASP B N 1
ATOM 2319 C CA . ASP B 1 135 ? -9.57 -2.74 -23.141 1 47.66 135 ASP B CA 1
ATOM 2320 C C . ASP B 1 135 ? -9.922 -1.255 -23.109 1 47.66 135 ASP B C 1
ATOM 2322 O O . ASP B 1 135 ? -10.359 -0.7 -24.125 1 47.66 135 ASP B O 1
ATOM 2326 N N . ALA B 1 136 ? -9.922 -0.689 -21.969 1 42.31 136 ALA B N 1
ATOM 2327 C CA . ALA B 1 136 ? -10.312 0.713 -22.094 1 42.31 136 ALA B CA 1
ATOM 2328 C C . ALA B 1 136 ? -9.242 1.522 -22.828 1 42.31 136 ALA B C 1
ATOM 2330 O O . ALA B 1 136 ? -8.047 1.276 -22.656 1 42.31 136 ALA B O 1
ATOM 2331 N N . PRO B 1 137 ? -9.484 2.287 -23.781 1 40.81 137 PRO B N 1
ATOM 2332 C CA . PRO B 1 137 ? -8.648 3.094 -24.672 1 40.81 137 PRO B CA 1
ATOM 2333 C C . PRO B 1 137 ? -7.453 3.727 -23.953 1 40.81 137 PRO B C 1
ATOM 2335 O O . PRO B 1 137 ? -6.5 4.168 -24.609 1 40.81 137 PRO B O 1
ATOM 2338 N N . GLY B 1 138 ? -7.586 4.246 -22.75 1 42.22 138 GLY B N 1
ATOM 2339 C CA . GLY B 1 138 ? -6.609 5.078 -22.078 1 42.22 138 GLY B CA 1
ATOM 2340 C C . GLY B 1 138 ? -5.406 4.301 -21.578 1 42.22 138 GLY B C 1
ATOM 2341 O O . GLY B 1 138 ? -4.609 4.816 -20.781 1 42.22 138 GLY B O 1
ATOM 2342 N N . GLY B 1 139 ? -5.383 3.084 -21.594 1 49.47 139 GLY B N 1
ATOM 2343 C CA . GLY B 1 139 ? -4.238 2.229 -21.328 1 49.47 139 GLY B CA 1
ATOM 2344 C C . GLY B 1 139 ? -3.041 2.543 -22.203 1 49.47 139 GLY B C 1
ATOM 2345 O O . GLY B 1 139 ? -3.045 2.24 -23.406 1 49.47 139 GLY B O 1
ATOM 2346 N N . GLY B 1 140 ? -2.605 3.611 -21.984 1 54.81 140 GLY B N 1
ATOM 2347 C CA . GLY B 1 140 ? -1.369 3.936 -22.688 1 54.81 140 GLY B CA 1
ATOM 2348 C C . GLY B 1 140 ? -0.513 2.717 -22.969 1 54.81 140 GLY B C 1
ATOM 2349 O O . GLY B 1 140 ? -0.667 1.675 -22.328 1 54.81 140 GLY B O 1
ATOM 2350 N N . GLY B 1 141 ? -0.692 2.156 -24.266 1 65.5 141 GLY B N 1
ATOM 2351 C CA . GLY B 1 141 ? 0.139 1.145 -24.906 1 65.5 141 GLY B CA 1
ATOM 2352 C C . GLY B 1 141 ? 1.326 0.732 -24.047 1 65.5 141 GLY B C 1
ATOM 2353 O O . GLY B 1 141 ? 1.411 1.097 -22.875 1 65.5 141 GLY B O 1
ATOM 2354 N N . LEU B 1 142 ? 2.049 -0.208 -24.438 1 71.62 142 LEU B N 1
ATOM 2355 C CA . LEU B 1 142 ? 3.236 -0.762 -23.797 1 71.62 142 LEU B CA 1
ATOM 2356 C C . LEU B 1 142 ? 4.16 0.349 -23.312 1 71.62 142 LEU B C 1
ATOM 2358 O O . LEU B 1 142 ? 4.734 0.257 -22.219 1 71.62 142 LEU B O 1
ATOM 2362 N N . GLU B 1 143 ? 4.148 1.398 -24.031 1 76.06 143 GLU B N 1
ATOM 2363 C CA . GLU B 1 143 ? 5.055 2.488 -23.672 1 76.06 143 GLU B CA 1
ATOM 2364 C C . GLU B 1 143 ? 4.551 3.242 -22.438 1 76.06 143 GLU B C 1
ATOM 2366 O O . GLU B 1 143 ? 5.344 3.646 -21.594 1 76.06 143 GLU B O 1
ATOM 2371 N N . PHE B 1 144 ? 3.336 3.375 -22.375 1 77.81 144 PHE B N 1
ATOM 2372 C CA . PHE B 1 144 ? 2.754 4.066 -21.234 1 77.81 144 PHE B CA 1
ATOM 2373 C C . PHE B 1 144 ? 2.977 3.271 -19.953 1 77.81 144 PHE B C 1
ATOM 2375 O O . PHE B 1 144 ? 3.391 3.83 -18.938 1 77.81 144 PHE B O 1
ATOM 2382 N N . SER B 1 145 ? 2.807 1.979 -20.031 1 81.31 145 SER B N 1
ATOM 2383 C CA . SER B 1 145 ? 2.98 1.113 -18.859 1 81.31 145 SER B CA 1
ATOM 2384 C C . SER B 1 145 ? 4.426 1.118 -18.375 1 81.31 145 SER B C 1
ATOM 2386 O O . SER B 1 145 ? 4.688 1.149 -17.172 1 81.31 145 SER B O 1
ATOM 2388 N N . ARG B 1 146 ? 5.309 1.138 -19.281 1 83.38 146 ARG B N 1
ATOM 2389 C CA . ARG B 1 146 ? 6.727 1.165 -18.938 1 83.38 146 ARG B CA 1
ATOM 2390 C C . ARG B 1 146 ? 7.098 2.475 -18.25 1 83.38 146 ARG B C 1
ATOM 2392 O O . ARG B 1 146 ? 7.824 2.477 -17.25 1 83.38 146 ARG B O 1
ATOM 2399 N N . GLN B 1 147 ? 6.578 3.521 -18.766 1 84.25 147 GLN B N 1
ATOM 2400 C CA . GLN B 1 147 ? 6.844 4.828 -18.172 1 84.25 147 GLN B CA 1
ATOM 2401 C C . GLN B 1 147 ? 6.25 4.926 -16.766 1 84.25 147 GLN B C 1
ATOM 2403 O O . GLN B 1 147 ? 6.879 5.477 -15.867 1 84.25 147 GLN B O 1
ATOM 2408 N N . LEU B 1 148 ? 5.043 4.422 -16.656 1 87.44 148 LEU B N 1
ATOM 2409 C CA . LEU B 1 148 ? 4.391 4.43 -15.344 1 87.44 148 LEU B CA 1
ATOM 2410 C C . LEU B 1 148 ? 5.191 3.613 -14.336 1 87.44 148 LEU B C 1
ATOM 2412 O O . LEU B 1 148 ? 5.414 4.059 -13.211 1 87.44 148 LEU B O 1
ATOM 2416 N N . ALA B 1 149 ? 5.641 2.461 -14.758 1 90.06 149 ALA B N 1
ATOM 2417 C CA . ALA B 1 149 ? 6.453 1.611 -13.891 1 90.06 149 ALA B CA 1
ATOM 2418 C C . ALA B 1 149 ? 7.73 2.328 -13.469 1 90.06 149 ALA B C 1
ATOM 2420 O O . ALA B 1 149 ? 8.109 2.285 -12.297 1 90.06 149 ALA B O 1
ATOM 2421 N N . HIS B 1 150 ? 8.344 2.975 -14.391 1 88 150 HIS B N 1
ATOM 2422 C CA . HIS B 1 150 ? 9.562 3.713 -14.109 1 88 150 HIS B CA 1
ATOM 2423 C C . HIS B 1 150 ? 9.312 4.844 -13.117 1 88 150 HIS B C 1
ATOM 2425 O O . HIS B 1 150 ? 10.102 5.062 -12.195 1 88 150 HIS B O 1
ATOM 2431 N N . THR B 1 151 ? 8.25 5.535 -13.32 1 88.62 151 THR B N 1
ATOM 2432 C CA . THR B 1 151 ? 7.895 6.641 -12.445 1 88.62 151 THR B CA 1
ATOM 2433 C C . THR B 1 151 ? 7.625 6.145 -11.031 1 88.62 151 THR B C 1
ATOM 2435 O O . THR B 1 151 ? 8.062 6.758 -10.055 1 88.62 151 THR B O 1
ATOM 2438 N N . LEU B 1 152 ? 6.934 5.066 -10.945 1 92.06 152 LEU B N 1
ATOM 2439 C CA . LEU B 1 152 ? 6.637 4.488 -9.641 1 92.06 152 LEU B CA 1
ATOM 2440 C C . LEU B 1 152 ? 7.918 4.059 -8.938 1 92.06 152 LEU B C 1
ATOM 2442 O O . LEU B 1 152 ? 8.062 4.25 -7.723 1 92.06 152 LEU B O 1
ATOM 2446 N N . ARG B 1 153 ? 8.859 3.547 -9.68 1 90.31 153 ARG B N 1
ATOM 2447 C CA . ARG B 1 153 ? 10.148 3.178 -9.102 1 90.31 153 ARG B CA 1
ATOM 2448 C C . ARG B 1 153 ? 10.906 4.41 -8.617 1 90.31 153 ARG B C 1
ATOM 2450 O O . ARG B 1 153 ? 11.5 4.398 -7.535 1 90.31 153 ARG B O 1
ATOM 2457 N N . ALA B 1 154 ? 10.844 5.41 -9.391 1 88.38 154 ALA B N 1
ATOM 2458 C CA . ALA B 1 154 ? 11.5 6.652 -9 1 88.38 154 ALA B CA 1
ATOM 2459 C C . ALA B 1 154 ? 10.883 7.219 -7.723 1 88.38 154 ALA B C 1
ATOM 2461 O O . ALA B 1 154 ? 11.602 7.707 -6.848 1 88.38 154 ALA B O 1
ATOM 2462 N N . LEU B 1 155 ? 9.586 7.148 -7.656 1 89.5 155 LEU B N 1
ATOM 2463 C CA . LEU B 1 155 ? 8.898 7.621 -6.461 1 89.5 155 LEU B CA 1
ATOM 2464 C C . LEU B 1 155 ? 9.328 6.82 -5.234 1 89.5 155 LEU B C 1
ATOM 2466 O O . LEU B 1 155 ? 9.492 7.383 -4.148 1 89.5 155 LEU B O 1
ATOM 2470 N N . SER B 1 156 ? 9.438 5.512 -5.445 1 93.19 156 SER B N 1
ATOM 2471 C CA . SER B 1 156 ? 9.891 4.68 -4.332 1 93.19 156 SER B CA 1
ATOM 2472 C C . SER B 1 156 ? 11.258 5.137 -3.82 1 93.19 156 SER B C 1
ATOM 2474 O O . SER B 1 156 ? 11.484 5.191 -2.609 1 93.19 156 SER B O 1
ATOM 2476 N N . GLY B 1 157 ? 12.141 5.445 -4.734 1 90.94 157 GLY B N 1
ATOM 2477 C CA . GLY B 1 157 ? 13.445 5.961 -4.348 1 90.94 157 GLY B CA 1
ATOM 2478 C C . GLY B 1 157 ? 13.367 7.27 -3.582 1 90.94 157 GLY B C 1
ATOM 2479 O O . GLY B 1 157 ? 14.078 7.461 -2.596 1 90.94 157 GLY B O 1
ATOM 2480 N N . LEU B 1 158 ? 12.531 8.141 -4.008 1 89.25 158 LEU B N 1
ATOM 2481 C CA . LEU B 1 158 ? 12.328 9.422 -3.344 1 89.25 158 LEU B CA 1
ATOM 2482 C C . LEU B 1 158 ? 11.836 9.219 -1.913 1 89.25 158 LEU B C 1
ATOM 2484 O O . LEU B 1 158 ? 12.352 9.836 -0.982 1 89.25 158 LEU B O 1
ATOM 2488 N N . TYR B 1 159 ? 10.859 8.391 -1.745 1 93.25 159 TYR B N 1
ATOM 2489 C CA . TYR B 1 159 ? 10.305 8.133 -0.42 1 93.25 159 TYR B CA 1
ATOM 2490 C C . TYR B 1 159 ? 11.336 7.457 0.48 1 93.25 159 TYR B C 1
ATOM 2492 O O . TYR B 1 159 ? 11.398 7.742 1.679 1 93.25 159 TYR B O 1
ATOM 2500 N N . ASP B 1 160 ? 12.125 6.566 -0.085 1 92.88 160 ASP B N 1
ATOM 2501 C CA . ASP B 1 160 ? 13.172 5.922 0.694 1 92.88 160 ASP B CA 1
ATOM 2502 C C . ASP B 1 160 ? 14.18 6.949 1.218 1 92.88 160 ASP B C 1
ATOM 2504 O O . ASP B 1 160 ? 14.586 6.891 2.381 1 92.88 160 ASP B O 1
ATOM 2508 N N . GLN B 1 161 ? 14.547 7.84 0.373 1 91.06 161 GLN B N 1
ATOM 2509 C CA . GLN B 1 161 ? 15.484 8.891 0.761 1 91.06 161 GLN B CA 1
ATOM 2510 C C . GLN B 1 161 ? 14.883 9.797 1.828 1 91.06 161 GLN B C 1
ATOM 2512 O O . GLN B 1 161 ? 15.547 10.148 2.803 1 91.06 161 GLN B O 1
ATOM 2517 N N . ALA B 1 162 ? 13.656 10.164 1.583 1 91.94 162 ALA B N 1
ATOM 2518 C CA . ALA B 1 162 ? 12.977 11.016 2.551 1 91.94 162 ALA B CA 1
ATOM 2519 C C . ALA B 1 162 ? 12.867 10.328 3.908 1 91.94 162 ALA B C 1
ATOM 2521 O O . ALA B 1 162 ? 13.055 10.961 4.949 1 91.94 162 ALA B O 1
ATOM 2522 N N . ALA B 1 163 ? 12.531 9.055 3.889 1 93.44 163 ALA B N 1
ATOM 2523 C CA . ALA B 1 163 ? 12.414 8.297 5.129 1 93.44 163 ALA B CA 1
ATOM 2524 C C . ALA B 1 163 ? 13.734 8.289 5.895 1 93.44 163 ALA B C 1
ATOM 2526 O O . ALA B 1 163 ? 13.75 8.43 7.117 1 93.44 163 ALA B O 1
ATOM 2527 N N . ARG B 1 164 ? 14.805 8.133 5.195 1 90.88 164 ARG B N 1
ATOM 2528 C CA . ARG B 1 164 ? 16.125 8.148 5.816 1 90.88 164 ARG B CA 1
ATOM 2529 C C . ARG B 1 164 ? 16.438 9.523 6.398 1 90.88 164 ARG B C 1
ATOM 2531 O O . ARG B 1 164 ? 16.984 9.625 7.504 1 90.88 164 ARG B O 1
ATOM 2538 N N . ALA B 1 165 ? 16.109 10.547 5.652 1 90.88 165 ALA B N 1
ATOM 2539 C CA . ALA B 1 165 ? 16.359 11.914 6.098 1 90.88 165 ALA B CA 1
ATOM 2540 C C . ALA B 1 165 ? 15.562 12.234 7.363 1 90.88 165 ALA B C 1
ATOM 2542 O O . ALA B 1 165 ? 16.047 12.945 8.25 1 90.88 165 ALA B O 1
ATOM 2543 N N . ALA B 1 166 ? 14.383 11.672 7.434 1 91.56 166 ALA B N 1
ATOM 2544 C CA . ALA B 1 166 ? 13.5 11.953 8.562 1 91.56 166 ALA B CA 1
ATOM 2545 C C . ALA B 1 166 ? 14.039 11.328 9.844 1 91.56 166 ALA B C 1
ATOM 2547 O O . ALA B 1 166 ? 13.742 11.805 10.945 1 91.56 166 ALA B O 1
ATOM 2548 N N . THR B 1 167 ? 14.766 10.242 9.773 1 88.69 167 THR B N 1
ATOM 2549 C CA . THR B 1 167 ? 15.305 9.578 10.953 1 88.69 167 THR B CA 1
ATOM 2550 C C . THR B 1 167 ? 16.359 10.445 11.633 1 88.69 167 THR B C 1
ATOM 2552 O O . THR B 1 167 ? 16.672 10.266 12.812 1 88.69 167 THR B O 1
ATOM 2555 N N . SER B 1 168 ? 16.875 11.438 10.938 1 84.19 168 SER B N 1
ATOM 2556 C CA . SER B 1 168 ? 17.906 12.32 11.469 1 84.19 168 SER B CA 1
ATOM 2557 C C . SER B 1 168 ? 17.297 13.555 12.125 1 84.19 168 SER B C 1
ATOM 2559 O O . SER B 1 168 ? 18.016 14.422 12.617 1 84.19 168 SER B O 1
ATOM 2561 N N . LEU B 1 169 ? 16.031 13.641 12.031 1 83.81 169 LEU B N 1
ATOM 2562 C CA . LEU B 1 169 ? 15.352 14.805 12.594 1 83.81 169 LEU B CA 1
ATOM 2563 C C . LEU B 1 169 ? 14.742 14.469 13.945 1 83.81 169 LEU B C 1
ATOM 2565 O O . LEU B 1 169 ? 14.352 13.328 14.195 1 83.81 169 LEU B O 1
#

Nearest PDB structures (foldseek):
  3fm5-assembly3_B  TM=7.584E-01  e=1.076E-03  Rhodococcus jostii RHA1
  3s2w-assembly1_A  TM=7.532E-01  e=8.984E-04  Methanosarcina mazei Go1
  1wq2-assembly1_A  TM=8.071E-01  e=4.191E-02  Nitratidesulfovibrio vulgaris
  2l01-assembly1_B  TM=8.071E-01  e=8.113E-02  Phocaeicola vulgatus ATCC 8482
  5oqj-assembly1_2  TM=6.456E-01  e=1.163E-01  Saccharomyces cerevisiae S288C

pLDDT: mean 83.98, std 21.42, range [23.55, 98.62]

Organism: NCBI:txid1287738

Radius of gyration: 20.87 Å; Cα contacts (8 Å, |Δi|>4): 448; chains: 2; bounding box: 58×56×48 Å

InterPro domains:
  IPR000835 MarR-type HTH domain [PF13463] (50-115)
  IPR014601 Transcriptional regulator with MarR-type HTH domain [PIRSF036158] (4-169)
  IPR036388 Winged helix-like DNA-binding domain superfamily [G3DSA:1.10.10.10] (20-165)
  IPR036390 Winged helix DNA-binding domain superfamily [SSF46785] (22-148)

Foldseek 3Di:
DPPPPPCPPVVVPDDPCPVVVVVVVVVVVVVVVVQVVQQVLLVVLPDHDDGSLLSLLLVVLPPVQDWDFLVRSCVVVVNPPSVSSVVSQVVCVVVVQKDWDDDDPTITIGGDPVVVSSVVSSVVSCCVPPVVPCVPPVNPPPVVVVVVVVVVVVVVVVVVVVVVVVVVD/DPPPPDCPVPPVPDDDCPVVVVVVVVVVVVVVVVQVVQQVLLVVLPDHDDGSLLSLLLVVLPPVQDWDFLVRSCVVVVNPPSVSSVVSQVVCVVVVQKDWDDDDPTITIGGDPVNVSSVVSSVVSCCVPPVVVCVPPPNPPPVVVVVVVVVVVVVVVVVVVVVVVVVVD